Protein AF-A0A497NGF1-F1 (afdb_monomer_lite)

Sequence (205 aa):
FSTEKSGRPISAQLSCYVISKEYIDHVLSSTSSSGNGSVSVTIPNSENGTALLVSFAKAEPRMVAFNVYPFSHNSSAPKPNGTFMSLSPLNYTLNVSFTYPTEEVLMTQAFTYGYNFEMTQISGDNQTAEYSIPHLLDSSPMILVLTGSNGSSVFAEWAAYPQLPIAMGSDLSGLGAASKIVSFTFIVTVNSALYRCTIKFAGAE

Secondary structure (DSSP, 8-state):
-B-EETTEE---EEEEEEEETTEEEEEEEE--TTSB--------TT--EEEEEEEEEEETTTEEEEEEEEEEESSSPPPPTTSSEEEEEETTEEEEEESSTT-EEEEEEEE-SS-EEEPEEEEE-SSEEEEEPP--SS---EEEEEEEE-SS-EEEEEEEES-------S--TT--SS---EEEEEEEEETTEEEEEEEEE----

Foldseek 3Di:
DFDDDPPQGAKWKKWKWKDFQHDIDIDTWIADRRRDDDDDDDDDLVTWFKMKIWMWTADPPGDIDIDIDIAGDNDDGADDAPPAWDWDDDPQKTKIFGPDLLKDWRFKWKDFRPDMDGWDWPDDDSTITMTGHDDDPDLTKIKIKIWIDSPPGIHMHIDIPPHFDDPDDPDPVPPPDDWDFDKDWDWTQRPNDTDIDIDTDTDDD

pLDDT: mean 78.39, std 21.27, range [30.22, 98.19]

Radius of gyration: 18.79 Å; chains: 1; bounding box: 52×42×42 Å

Structure (mmCIF, N/CA/C/O backbone):
data_AF-A0A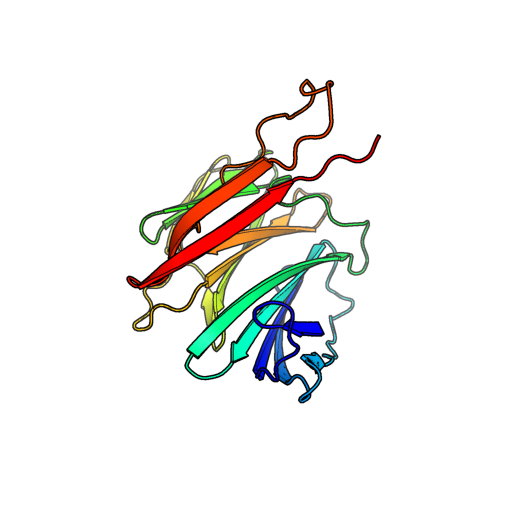497NGF1-F1
#
_entry.id   AF-A0A497NGF1-F1
#
loop_
_atom_site.group_PDB
_atom_site.id
_atom_site.type_symbol
_atom_site.label_atom_id
_atom_site.label_alt_id
_atom_site.label_comp_id
_atom_site.label_asym_id
_atom_site.label_entity_id
_atom_site.label_seq_id
_atom_site.pdbx_PDB_ins_code
_atom_site.Cartn_x
_atom_site.Cartn_y
_atom_site.Cartn_z
_atom_site.occupancy
_atom_site.B_iso_or_equiv
_atom_site.auth_seq_id
_atom_site.auth_comp_id
_atom_site.auth_asym_id
_atom_site.auth_atom_id
_atom_site.pdbx_PDB_model_num
ATOM 1 N N . PHE A 1 1 ? 7.549 9.574 -12.369 1.00 60.09 1 PHE A N 1
ATOM 2 C CA . PHE A 1 1 ? 8.455 8.525 -11.860 1.00 60.09 1 PHE A CA 1
ATOM 3 C C . PHE A 1 1 ? 9.820 8.665 -12.500 1.00 60.09 1 PHE A C 1
ATOM 5 O O . PHE A 1 1 ? 9.882 9.001 -13.679 1.00 60.09 1 PHE A O 1
ATOM 12 N N . SER A 1 2 ? 10.873 8.397 -11.730 1.00 61.69 2 SER A N 1
ATOM 13 C CA . SER A 1 2 ? 12.226 8.163 -12.238 1.00 61.69 2 SER A CA 1
ATOM 14 C C . SER A 1 2 ? 12.693 6.801 -11.728 1.00 61.69 2 SER A C 1
ATOM 16 O O . SER A 1 2 ? 12.458 6.482 -10.561 1.00 61.69 2 SER A O 1
ATOM 18 N N . THR A 1 3 ? 13.301 5.991 -12.590 1.00 63.50 3 THR A N 1
ATOM 19 C CA . THR A 1 3 ? 13.852 4.679 -12.239 1.00 63.50 3 THR A CA 1
ATOM 20 C C . THR A 1 3 ? 15.334 4.617 -12.554 1.00 63.50 3 THR A C 1
ATOM 22 O O . THR A 1 3 ? 15.760 4.877 -13.679 1.00 63.50 3 THR A O 1
ATOM 25 N N . GLU A 1 4 ? 16.123 4.211 -11.564 1.00 68.38 4 GLU A N 1
ATOM 26 C CA . GLU A 1 4 ? 17.570 4.095 -11.677 1.00 68.38 4 GLU A CA 1
ATOM 27 C C . GLU A 1 4 ? 18.098 2.809 -11.037 1.00 68.38 4 GLU A C 1
ATOM 29 O O . GLU A 1 4 ? 17.504 2.238 -10.122 1.00 68.38 4 GLU A O 1
ATOM 34 N N . LYS A 1 5 ? 19.253 2.355 -11.521 1.00 65.94 5 LYS A N 1
ATOM 35 C CA . LYS A 1 5 ? 20.045 1.276 -10.937 1.00 65.94 5 LYS A CA 1
ATOM 36 C C . LYS A 1 5 ? 21.474 1.759 -10.777 1.00 65.94 5 LYS A C 1
ATOM 38 O O . LYS A 1 5 ? 22.143 2.070 -11.760 1.00 65.94 5 LYS A O 1
ATOM 43 N N . SER A 1 6 ? 21.937 1.827 -9.529 1.00 71.44 6 SER A N 1
ATOM 44 C CA . SER A 1 6 ? 23.284 2.313 -9.194 1.00 71.44 6 SER A CA 1
ATOM 45 C C . SER A 1 6 ? 23.575 3.707 -9.782 1.00 71.44 6 SER A C 1
ATOM 47 O O . SER A 1 6 ? 24.646 3.933 -10.343 1.00 71.44 6 SER A O 1
ATOM 49 N N . GLY A 1 7 ? 22.594 4.617 -9.699 1.00 66.94 7 GLY A N 1
ATOM 50 C CA . GLY A 1 7 ? 22.681 5.990 -10.214 1.00 66.94 7 GLY A CA 1
ATOM 51 C C . GLY A 1 7 ? 22.609 6.119 -11.740 1.00 66.94 7 GLY A C 1
ATOM 52 O O . GLY A 1 7 ? 22.896 7.184 -12.280 1.00 66.94 7 GLY A O 1
ATOM 53 N N . ARG A 1 8 ? 22.279 5.039 -12.46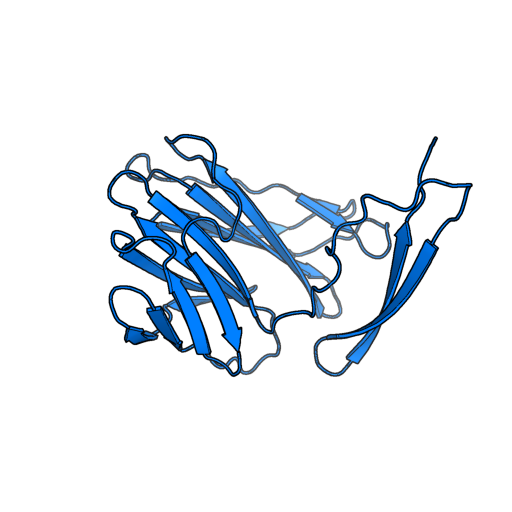2 1.00 66.75 8 ARG A N 1
ATOM 54 C CA . ARG A 1 8 ? 22.057 5.067 -13.914 1.00 66.75 8 ARG A CA 1
ATOM 55 C C . ARG A 1 8 ? 20.578 4.872 -14.216 1.00 66.75 8 ARG A C 1
ATOM 57 O O . ARG A 1 8 ? 20.020 3.889 -13.725 1.00 66.75 8 ARG A O 1
ATOM 64 N N . PRO A 1 9 ? 19.953 5.729 -15.035 1.00 72.12 9 PRO A N 1
ATOM 65 C CA . PRO A 1 9 ? 18.569 5.527 -15.423 1.00 72.12 9 PRO A CA 1
ATOM 66 C C . PRO A 1 9 ? 18.376 4.191 -16.139 1.00 72.12 9 PRO A C 1
ATOM 68 O O . PRO A 1 9 ? 19.220 3.776 -16.937 1.00 72.12 9 PRO A O 1
ATOM 71 N N . ILE A 1 10 ? 17.270 3.517 -15.842 1.00 76.75 10 ILE A N 1
ATOM 72 C CA . ILE A 1 10 ? 16.877 2.265 -16.491 1.00 76.75 10 ILE A CA 1
ATOM 73 C C . ILE A 1 10 ? 15.407 2.325 -16.882 1.00 76.75 10 ILE A C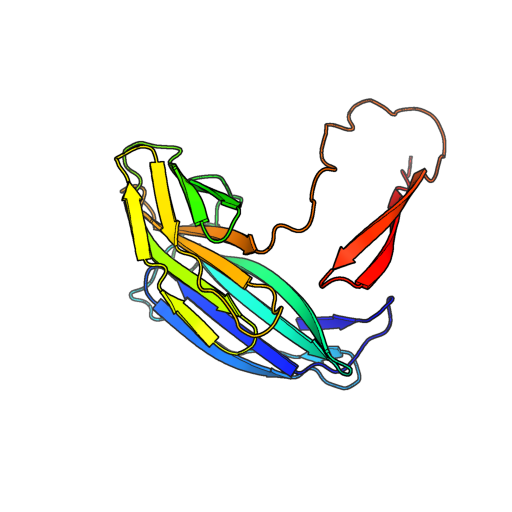 1
ATOM 75 O O . ILE A 1 10 ? 14.609 2.921 -16.164 1.00 76.75 10 ILE A O 1
ATOM 79 N N . SER A 1 11 ? 15.038 1.658 -17.974 1.00 82.56 11 SER A N 1
ATOM 80 C CA . SER A 1 11 ? 13.629 1.397 -18.274 1.00 82.56 11 SER A CA 1
ATOM 81 C C . SER A 1 11 ? 13.088 0.316 -17.335 1.00 82.56 11 SER A C 1
ATOM 83 O O . SER A 1 11 ? 13.775 -0.664 -17.031 1.00 82.56 11 SER A O 1
ATOM 85 N N . ALA A 1 12 ? 11.860 0.507 -16.872 1.00 83.12 12 ALA A N 1
ATOM 86 C CA . ALA A 1 12 ? 11.136 -0.409 -16.012 1.00 83.12 12 ALA A CA 1
ATOM 87 C C . ALA A 1 12 ? 9.655 -0.418 -16.395 1.00 83.12 12 ALA A C 1
ATOM 89 O O . ALA A 1 12 ? 9.093 0.592 -16.821 1.00 83.12 12 ALA A O 1
ATOM 90 N N . GLN A 1 13 ? 9.009 -1.560 -16.203 1.00 89.25 13 GLN A N 1
ATOM 91 C CA . GLN A 1 13 ? 7.555 -1.639 -16.213 1.00 89.25 13 GLN A CA 1
ATOM 92 C C . GLN A 1 13 ? 7.027 -1.196 -14.847 1.00 89.25 13 GLN A C 1
ATOM 94 O O . GLN A 1 13 ? 7.616 -1.535 -13.818 1.00 89.25 13 GLN A O 1
ATOM 99 N N . LEU A 1 14 ? 5.944 -0.426 -14.835 1.00 86.94 14 LEU A N 1
ATOM 100 C CA . LEU A 1 14 ? 5.334 0.112 -13.626 1.00 86.94 14 LEU A CA 1
ATOM 101 C C . LEU A 1 14 ? 3.963 -0.518 -13.399 1.00 86.94 14 LEU A C 1
ATOM 103 O O . LEU A 1 14 ? 3.168 -0.647 -14.330 1.00 86.94 14 LEU A O 1
ATOM 107 N N . SER A 1 15 ? 3.686 -0.838 -12.142 1.00 91.44 15 SER A N 1
ATOM 108 C CA . SER A 1 15 ? 2.370 -1.224 -11.652 1.00 91.44 15 SER A CA 1
ATOM 109 C C . SER A 1 15 ? 2.026 -0.335 -10.469 1.00 91.44 15 SER A C 1
ATOM 111 O O . SER A 1 15 ? 2.711 -0.364 -9.444 1.00 91.44 15 SER A O 1
ATOM 113 N N . CYS A 1 16 ? 1.031 0.523 -10.657 1.00 90.19 16 CYS A N 1
ATOM 114 C CA . CYS A 1 16 ? 0.681 1.587 -9.733 1.00 90.19 16 CYS A CA 1
ATOM 115 C C . CYS A 1 16 ? -0.749 1.392 -9.239 1.00 90.19 16 CYS A C 1
ATOM 117 O O . CYS A 1 16 ? -1.657 1.216 -10.044 1.00 90.19 16 CYS A O 1
ATOM 119 N N . TYR A 1 17 ? -0.947 1.487 -7.931 1.00 96.19 17 TYR A N 1
ATOM 120 C CA . TYR A 1 17 ? -2.257 1.496 -7.301 1.00 96.19 17 TYR A CA 1
ATOM 121 C C . TYR A 1 17 ? -2.501 2.853 -6.667 1.00 96.19 17 TYR A C 1
ATOM 123 O O . TYR A 1 17 ? -1.610 3.405 -6.013 1.00 96.19 17 TYR A O 1
ATOM 131 N N . VAL A 1 18 ? -3.710 3.367 -6.845 1.00 95.94 18 VAL A N 1
ATOM 132 C CA . VAL A 1 18 ? -4.198 4.525 -6.104 1.00 95.94 18 VAL A CA 1
ATOM 133 C C . VAL A 1 18 ? -5.245 4.052 -5.127 1.00 95.94 18 VAL A C 1
ATOM 135 O O . VAL A 1 18 ? -6.220 3.429 -5.527 1.00 95.94 18 VAL A O 1
ATOM 138 N N . ILE A 1 19 ? -5.025 4.356 -3.855 1.00 97.06 19 ILE A N 1
ATOM 139 C CA . ILE A 1 19 ? -5.917 3.996 -2.764 1.00 97.06 19 ILE A CA 1
ATOM 140 C C . ILE A 1 19 ? -6.449 5.280 -2.145 1.00 97.06 19 ILE A C 1
ATOM 142 O O . ILE A 1 19 ? -5.662 6.160 -1.805 1.00 97.06 19 ILE A O 1
ATOM 146 N N . SER A 1 20 ? -7.760 5.385 -1.960 1.00 94.44 20 SER A N 1
ATOM 147 C CA . SER A 1 20 ? -8.381 6.446 -1.166 1.00 94.44 20 SER A CA 1
ATOM 148 C C . SER A 1 20 ? -9.619 5.879 -0.492 1.00 94.44 20 SER A C 1
ATOM 150 O O . SER A 1 20 ? -10.502 5.385 -1.182 1.00 94.44 20 SER A O 1
ATOM 152 N N . LYS A 1 21 ? -9.668 5.908 0.846 1.00 94.31 21 LYS A N 1
ATOM 153 C CA . LYS A 1 21 ? -10.742 5.277 1.627 1.00 94.31 21 LYS A CA 1
ATOM 154 C C . LYS A 1 21 ? -10.948 3.804 1.213 1.00 94.31 21 LYS A C 1
ATOM 156 O O . LYS A 1 21 ? -10.085 2.987 1.512 1.00 94.31 21 LYS A O 1
ATOM 161 N N . GLU A 1 22 ? -12.031 3.464 0.521 1.00 94.88 22 GLU A N 1
ATOM 162 C CA . GLU A 1 22 ? -12.329 2.106 0.028 1.00 94.88 22 GLU A CA 1
ATOM 163 C C . GLU A 1 22 ? -12.125 1.978 -1.494 1.00 94.88 22 GLU A C 1
ATOM 165 O O . GLU A 1 22 ? -12.237 0.893 -2.061 1.00 94.88 22 GLU A O 1
ATOM 170 N N . TYR A 1 23 ? -11.816 3.085 -2.174 1.00 96.12 23 TYR A N 1
ATOM 171 C CA . TYR A 1 23 ? -11.541 3.113 -3.602 1.00 96.12 23 TYR A CA 1
ATOM 172 C C . TYR A 1 23 ? -10.118 2.640 -3.902 1.00 96.12 23 TYR A C 1
ATOM 174 O O . TYR A 1 23 ? -9.145 3.114 -3.305 1.00 96.12 23 TYR A O 1
ATOM 182 N N . ILE A 1 24 ? -10.010 1.753 -4.890 1.00 96.50 24 ILE A N 1
ATOM 183 C CA . ILE A 1 24 ? -8.749 1.278 -5.454 1.00 96.50 24 ILE A CA 1
ATOM 184 C C . ILE A 1 24 ? -8.823 1.426 -6.970 1.00 96.50 24 ILE A C 1
ATOM 186 O O . ILE A 1 24 ? -9.744 0.910 -7.601 1.00 96.50 24 ILE A O 1
ATOM 190 N N . ASP A 1 25 ? -7.816 2.071 -7.547 1.00 95.38 25 ASP A N 1
ATOM 191 C CA . ASP A 1 25 ? -7.559 2.059 -8.985 1.00 95.38 25 ASP A CA 1
ATOM 192 C C . ASP A 1 25 ? -6.211 1.401 -9.268 1.00 95.38 25 ASP A C 1
ATOM 194 O O . ASP A 1 25 ? -5.268 1.538 -8.482 1.00 95.38 25 ASP A O 1
ATOM 198 N N . HIS A 1 26 ? -6.107 0.703 -10.396 1.00 95.56 26 HIS A N 1
ATOM 199 C CA . HIS A 1 26 ? -4.886 0.027 -10.827 1.00 95.56 26 HIS A CA 1
ATOM 200 C C . HIS A 1 26 ? -4.499 0.483 -12.226 1.00 95.56 26 HIS A C 1
ATOM 202 O O . HIS A 1 26 ? -5.252 0.325 -13.185 1.00 95.56 26 HIS A O 1
ATOM 208 N N . VAL A 1 27 ? -3.286 1.018 -12.351 1.00 92.25 27 VAL A N 1
ATOM 209 C CA . VAL A 1 27 ? -2.762 1.522 -13.616 1.00 92.25 27 VAL A CA 1
ATOM 210 C C . VAL A 1 27 ? -1.395 0.921 -13.900 1.00 92.25 27 VAL A C 1
ATOM 212 O O . VAL A 1 27 ? -0.468 0.972 -13.088 1.00 92.25 27 VAL A O 1
ATOM 215 N N . LEU A 1 28 ? -1.260 0.388 -15.110 1.00 92.62 28 LEU A N 1
ATOM 216 C CA . LEU A 1 28 ? 0.005 -0.083 -15.653 1.00 92.62 28 LEU A CA 1
ATOM 217 C C . LEU A 1 28 ? 0.649 1.014 -16.502 1.00 92.62 28 LEU A C 1
ATOM 219 O O . LEU A 1 28 ? -0.020 1.711 -17.264 1.00 92.62 28 LEU A O 1
ATOM 223 N N . SER A 1 29 ? 1.965 1.159 -16.384 1.00 89.00 29 SER A N 1
ATOM 224 C CA . SER A 1 29 ? 2.747 2.111 -17.175 1.00 89.00 29 SER A CA 1
ATOM 225 C C . SER A 1 29 ? 4.163 1.574 -17.403 1.00 89.00 29 SER A C 1
ATOM 227 O O . SER A 1 29 ? 4.483 0.424 -17.099 1.00 89.00 29 SER A O 1
ATOM 229 N N . SER A 1 30 ? 5.039 2.393 -17.968 1.00 88.00 30 SER A N 1
ATOM 230 C CA . SER A 1 30 ? 6.454 2.081 -18.125 1.00 88.00 30 SER A CA 1
ATOM 231 C C . SER A 1 30 ? 7.292 3.351 -18.093 1.00 88.00 30 SER A C 1
ATOM 233 O O . SER A 1 30 ? 6.795 4.453 -18.336 1.00 88.00 30 SER A O 1
ATOM 235 N N . THR A 1 31 ? 8.576 3.200 -17.795 1.00 83.69 31 THR A N 1
ATOM 236 C CA . THR A 1 31 ? 9.558 4.263 -17.972 1.00 83.69 31 THR A CA 1
ATOM 237 C C . THR A 1 31 ? 10.316 4.079 -19.281 1.00 83.69 31 THR A C 1
ATOM 239 O O . THR A 1 31 ? 10.596 2.966 -19.731 1.00 83.69 31 THR A O 1
ATOM 242 N N . SER A 1 32 ? 10.657 5.201 -19.904 1.00 81.62 32 SER A N 1
ATOM 243 C CA . SER A 1 32 ? 11.522 5.254 -21.083 1.00 81.62 32 SER A CA 1
ATOM 244 C C . SER A 1 32 ? 12.942 4.754 -20.776 1.00 81.62 32 SER A C 1
ATOM 246 O O . SER A 1 32 ? 13.309 4.507 -19.627 1.00 81.62 32 SER A O 1
ATOM 248 N N . SER A 1 33 ? 13.789 4.643 -21.801 1.00 83.06 33 SER A N 1
ATOM 249 C CA . SER A 1 33 ? 15.207 4.288 -21.632 1.00 83.06 33 SER A CA 1
ATOM 250 C C . SER A 1 33 ? 15.995 5.281 -20.768 1.00 83.06 33 SER A C 1
ATOM 252 O O . SER A 1 33 ? 17.025 4.911 -20.213 1.00 83.06 33 SER A O 1
ATOM 254 N N . SER A 1 34 ? 15.502 6.513 -20.605 1.00 78.69 34 SER A N 1
ATOM 255 C CA . SER A 1 34 ? 16.049 7.513 -19.681 1.00 78.69 34 SER A CA 1
ATOM 256 C C . SER A 1 34 ? 15.465 7.428 -18.267 1.00 78.69 34 SER A C 1
ATOM 258 O O . SER A 1 34 ? 15.683 8.333 -17.469 1.00 78.69 34 SER A O 1
ATOM 260 N N . GLY A 1 35 ? 14.713 6.370 -17.944 1.00 71.12 35 GLY A N 1
ATOM 261 C CA . GLY A 1 35 ? 14.132 6.129 -16.622 1.00 71.12 35 GLY A CA 1
ATOM 262 C C . GLY A 1 35 ? 12.929 7.000 -16.271 1.00 71.12 35 GLY A C 1
ATOM 263 O O . GLY A 1 35 ? 12.338 6.811 -15.213 1.00 71.12 35 GLY A O 1
ATOM 264 N N . ASN A 1 36 ? 12.505 7.900 -17.158 1.00 75.81 36 ASN A N 1
ATOM 265 C CA . ASN A 1 36 ? 11.366 8.780 -16.914 1.00 75.81 36 ASN A CA 1
ATOM 266 C C . ASN A 1 36 ? 10.055 8.156 -17.392 1.00 75.81 36 ASN A C 1
ATOM 268 O O . ASN A 1 36 ? 9.985 7.627 -18.506 1.00 75.81 36 ASN A O 1
ATOM 272 N N . GLY A 1 37 ? 9.011 8.279 -16.574 1.00 74.69 37 GLY A N 1
ATOM 273 C CA . GLY A 1 37 ? 7.647 7.876 -16.911 1.00 74.69 37 GLY A CA 1
ATOM 274 C C . GLY A 1 37 ? 6.597 8.641 -16.109 1.00 74.69 37 GLY A C 1
ATOM 275 O O . GLY A 1 37 ? 6.892 9.246 -15.071 1.00 74.69 37 GLY A O 1
ATOM 276 N N . SER A 1 38 ? 5.359 8.596 -16.585 1.00 78.31 38 SER A N 1
ATOM 277 C CA . SER A 1 38 ? 4.196 9.212 -15.948 1.00 78.31 38 SER A CA 1
ATOM 278 C C . SER A 1 38 ? 3.052 8.207 -15.819 1.00 78.31 38 SER A C 1
ATOM 280 O O . SER A 1 38 ? 2.998 7.190 -16.513 1.00 78.31 38 SER A O 1
ATOM 282 N N . VAL A 1 39 ? 2.145 8.500 -14.892 1.00 79.56 39 VAL A N 1
ATOM 283 C CA . VAL A 1 39 ? 0.857 7.823 -14.750 1.00 79.56 39 VAL A CA 1
ATOM 284 C C . VAL A 1 39 ? -0.215 8.898 -14.631 1.00 79.56 39 VAL A C 1
ATOM 286 O O . VAL A 1 39 ? 0.052 9.977 -14.098 1.00 79.56 39 VAL A O 1
ATOM 289 N N . SER A 1 40 ? -1.401 8.619 -15.154 1.00 84.81 40 SER A N 1
ATOM 290 C CA . SER A 1 40 ? -2.589 9.442 -14.955 1.00 84.81 40 SER A CA 1
ATOM 291 C C . SER A 1 40 ? -3.638 8.574 -14.281 1.00 84.81 40 SER A C 1
ATOM 293 O O . SER A 1 40 ? -3.804 7.416 -14.656 1.00 84.81 40 SER A O 1
ATOM 295 N N . VAL A 1 41 ? -4.274 9.121 -13.253 1.00 83.25 41 VAL A N 1
ATOM 296 C CA . VAL A 1 41 ? -5.197 8.417 -12.361 1.00 83.25 41 VAL A CA 1
ATOM 297 C C . VAL A 1 41 ? -6.385 9.328 -12.101 1.00 83.25 41 VAL A C 1
ATOM 299 O O . VAL A 1 41 ? -6.232 10.552 -12.076 1.00 83.25 41 VAL A O 1
ATOM 302 N N . THR A 1 42 ? -7.563 8.742 -11.921 1.00 88.75 42 THR A N 1
ATOM 303 C CA . THR A 1 42 ? -8.778 9.487 -11.577 1.00 88.75 42 THR A CA 1
ATOM 304 C C . THR A 1 42 ? -9.313 8.960 -10.258 1.00 88.75 42 THR A C 1
ATOM 306 O O . THR A 1 42 ? -9.507 7.757 -10.105 1.00 88.75 42 THR A O 1
ATOM 309 N N . ILE A 1 43 ? -9.549 9.864 -9.309 1.00 90.06 43 ILE A N 1
ATOM 310 C CA . ILE A 1 43 ? -10.150 9.540 -8.014 1.00 90.06 43 ILE A CA 1
ATOM 311 C C . ILE A 1 43 ? -11.535 10.190 -7.976 1.00 90.06 43 ILE A C 1
ATOM 313 O O . ILE A 1 43 ? -11.636 11.390 -8.257 1.00 90.06 43 ILE A O 1
ATOM 317 N N . PRO A 1 44 ? -12.603 9.444 -7.653 1.00 93.75 44 PRO A N 1
ATOM 318 C CA . PRO A 1 44 ? -13.934 10.016 -7.507 1.00 93.75 44 PRO A CA 1
ATOM 319 C C . PRO A 1 44 ? -13.968 11.152 -6.475 1.00 93.75 44 PRO A C 1
ATOM 321 O O . PRO A 1 44 ? -13.292 11.112 -5.448 1.00 93.75 44 PRO A O 1
ATOM 324 N N . ASN A 1 45 ? -14.811 12.161 -6.711 1.00 91.69 45 ASN A N 1
ATOM 325 C CA . ASN A 1 45 ? -15.017 13.257 -5.752 1.00 91.69 45 ASN A CA 1
ATOM 326 C C . ASN A 1 45 ? -15.780 12.823 -4.489 1.00 91.69 45 ASN A C 1
ATOM 328 O O . ASN A 1 45 ? -15.832 13.584 -3.528 1.00 91.69 45 ASN A O 1
ATOM 332 N N . SER A 1 46 ? -16.388 11.630 -4.498 1.00 91.31 46 SER A N 1
ATOM 333 C CA . SER A 1 46 ? -16.965 11.004 -3.303 1.00 91.31 46 SER A CA 1
ATOM 334 C C . SER A 1 46 ? -15.901 10.584 -2.292 1.00 91.31 46 SER A C 1
ATOM 336 O O . SER A 1 46 ? -16.209 10.485 -1.105 1.00 91.31 46 SER A O 1
ATOM 338 N N . GLU A 1 47 ? -14.666 10.364 -2.749 1.00 91.56 47 GLU A N 1
ATOM 339 C CA . GLU A 1 47 ? -13.543 10.024 -1.887 1.00 91.56 47 GLU A CA 1
ATOM 340 C C . GLU A 1 47 ? -12.926 11.280 -1.274 1.00 91.56 47 GLU A C 1
ATOM 342 O O . GLU A 1 47 ? -12.921 12.368 -1.865 1.00 91.56 47 GLU A O 1
ATOM 347 N N . ASN A 1 48 ? -12.378 11.123 -0.073 1.00 92.94 48 ASN A N 1
ATOM 348 C CA . ASN A 1 48 ? -11.647 12.171 0.619 1.00 92.94 48 ASN A CA 1
ATOM 349 C C . ASN A 1 48 ? -10.603 11.583 1.577 1.00 92.94 48 ASN A C 1
ATOM 351 O O . ASN A 1 48 ? -10.600 10.389 1.878 1.00 92.94 48 ASN A O 1
ATOM 355 N N . GLY A 1 49 ? -9.726 12.452 2.070 1.00 93.38 49 GLY A N 1
ATOM 356 C CA . GLY A 1 49 ? -8.735 12.112 3.080 1.00 93.38 49 GLY A CA 1
ATOM 357 C C . GLY A 1 49 ? -7.370 11.803 2.483 1.00 93.38 49 GLY A C 1
ATOM 358 O O . GLY A 1 49 ? -7.002 12.268 1.400 1.00 93.38 49 GLY A O 1
ATOM 359 N N . THR A 1 50 ? -6.592 11.021 3.228 1.00 95.44 50 THR A N 1
ATOM 360 C CA . THR A 1 50 ? -5.280 10.575 2.752 1.00 95.44 50 THR A CA 1
ATOM 361 C C . THR A 1 50 ? -5.453 9.532 1.654 1.00 95.44 50 THR A C 1
ATOM 363 O O . THR A 1 50 ? -6.055 8.483 1.874 1.00 95.44 50 THR A O 1
ATOM 366 N N . ALA A 1 51 ? -4.894 9.818 0.483 1.00 94.81 51 ALA A N 1
ATOM 367 C CA . ALA A 1 51 ? -4.749 8.880 -0.613 1.00 94.81 51 ALA A CA 1
ATOM 368 C C . ALA A 1 51 ? -3.294 8.403 -0.717 1.00 94.81 51 ALA A C 1
ATOM 370 O O . ALA A 1 51 ? -2.359 9.137 -0.385 1.00 94.81 51 ALA A O 1
ATOM 371 N N . LEU A 1 52 ? -3.093 7.175 -1.187 1.00 95.25 52 LEU A N 1
ATOM 372 C CA . LEU A 1 52 ? -1.776 6.583 -1.405 1.00 95.25 52 LEU A CA 1
ATOM 373 C C . LEU A 1 52 ? -1.587 6.248 -2.878 1.00 95.25 52 LEU A C 1
ATOM 375 O O . LEU A 1 52 ? -2.447 5.624 -3.492 1.00 95.25 52 LEU A O 1
ATOM 379 N N . LEU A 1 53 ? -0.425 6.601 -3.421 1.00 91.75 53 LEU A N 1
ATOM 380 C CA . LEU A 1 53 ? 0.089 6.057 -4.670 1.00 91.75 53 LEU A CA 1
ATOM 381 C C . LEU A 1 53 ? 1.140 4.999 -4.330 1.00 91.75 53 LEU A C 1
ATOM 383 O O . LEU A 1 53 ? 2.282 5.325 -4.002 1.00 91.75 53 LEU A O 1
ATOM 387 N N . VAL A 1 54 ? 0.750 3.731 -4.410 1.00 92.38 54 VAL A N 1
ATOM 388 C CA . VAL A 1 54 ? 1.648 2.583 -4.250 1.00 92.38 54 VAL A CA 1
ATOM 389 C C . VAL A 1 54 ? 2.178 2.218 -5.625 1.00 92.38 54 VAL A C 1
ATOM 391 O O . VAL A 1 54 ? 1.407 2.011 -6.552 1.00 92.38 54 VAL A O 1
ATOM 394 N N . SER A 1 55 ? 3.492 2.168 -5.798 1.00 86.25 55 SER A N 1
ATOM 395 C CA . SER A 1 55 ? 4.102 1.913 -7.103 1.00 86.25 55 SER A CA 1
ATOM 396 C C . SER A 1 55 ? 5.149 0.828 -7.012 1.00 86.25 55 SER A C 1
ATOM 398 O O . SER A 1 55 ? 6.057 0.919 -6.193 1.00 86.25 55 SER A O 1
ATOM 400 N N . PHE A 1 56 ? 5.060 -0.146 -7.909 1.00 86.81 56 PHE A N 1
ATOM 401 C CA . PHE A 1 56 ? 6.061 -1.177 -8.119 1.00 86.81 56 PHE A CA 1
ATOM 402 C C . PHE A 1 56 ? 6.719 -0.976 -9.480 1.00 86.81 56 PHE A C 1
ATOM 404 O O . PHE A 1 56 ? 6.039 -0.782 -10.486 1.00 86.81 56 PHE A O 1
ATOM 411 N N . ALA A 1 57 ? 8.043 -1.053 -9.520 1.00 83.38 57 ALA A N 1
ATOM 412 C CA . ALA A 1 57 ? 8.836 -0.974 -10.735 1.00 83.38 57 ALA A CA 1
ATOM 413 C C . ALA A 1 57 ? 9.579 -2.291 -10.943 1.00 83.38 57 ALA A C 1
ATOM 415 O O . ALA A 1 57 ? 10.368 -2.698 -10.090 1.00 83.38 57 ALA A O 1
ATOM 416 N N . LYS A 1 58 ? 9.351 -2.941 -12.084 1.00 83.69 58 LYS A N 1
ATOM 417 C CA . LYS A 1 58 ? 10.016 -4.182 -12.476 1.00 83.69 58 LYS A CA 1
ATOM 418 C C . LYS A 1 58 ? 10.986 -3.923 -13.620 1.00 83.69 58 LYS A C 1
ATOM 420 O O . LYS A 1 58 ? 10.594 -3.437 -14.680 1.00 83.69 58 LYS A O 1
ATOM 425 N N . ALA A 1 59 ? 12.240 -4.305 -13.417 1.00 77.88 59 ALA A N 1
ATOM 426 C CA . ALA A 1 59 ? 13.273 -4.295 -14.446 1.00 77.88 59 ALA A CA 1
ATOM 427 C C . ALA A 1 59 ? 13.953 -5.666 -14.557 1.00 77.88 59 ALA A C 1
ATOM 429 O O . ALA A 1 59 ? 14.134 -6.377 -13.564 1.00 77.88 59 ALA A O 1
ATOM 430 N N . GLU A 1 60 ? 14.353 -6.052 -15.768 1.00 69.81 60 GLU A N 1
ATOM 431 C CA . GLU A 1 60 ? 15.076 -7.306 -15.997 1.00 69.81 60 GLU A CA 1
ATOM 432 C C . GLU A 1 60 ? 16.498 -7.260 -15.386 1.00 69.81 60 GLU A C 1
ATOM 434 O O . GLU A 1 60 ? 17.142 -6.203 -15.392 1.00 69.81 60 GLU A O 1
ATOM 439 N N . PRO A 1 61 ? 17.021 -8.377 -14.835 1.00 57.06 61 PRO A N 1
ATOM 440 C CA . PRO A 1 61 ? 16.463 -9.731 -14.842 1.00 57.06 61 PRO A CA 1
ATOM 441 C C . PRO A 1 61 ? 15.650 -10.097 -13.574 1.00 57.06 61 PRO A C 1
ATOM 443 O O . PRO A 1 61 ? 15.915 -11.139 -12.983 1.00 57.06 61 PRO A O 1
ATOM 446 N N . ARG A 1 62 ? 14.652 -9.283 -13.167 1.00 64.31 62 ARG A N 1
ATOM 447 C CA . ARG A 1 62 ? 13.706 -9.465 -12.024 1.00 64.31 62 ARG A CA 1
ATOM 448 C C . ARG A 1 62 ? 14.017 -8.655 -10.758 1.00 64.31 62 ARG A C 1
ATOM 450 O O . ARG A 1 62 ? 13.838 -9.141 -9.644 1.00 64.31 62 ARG A O 1
ATOM 457 N N . MET A 1 63 ? 14.434 -7.401 -10.902 1.00 59.25 63 MET A N 1
ATOM 458 C CA . MET A 1 63 ? 14.466 -6.471 -9.770 1.00 59.25 63 MET A CA 1
ATOM 459 C C . MET A 1 63 ? 13.100 -5.795 -9.641 1.00 59.25 63 MET A C 1
ATOM 461 O O . MET A 1 63 ? 12.668 -5.130 -10.583 1.00 59.25 63 MET A O 1
ATOM 465 N N . VAL A 1 64 ? 12.432 -5.978 -8.500 1.00 68.75 64 VAL A N 1
ATOM 466 C CA . VAL A 1 64 ? 11.211 -5.245 -8.144 1.00 68.75 64 VAL A CA 1
ATOM 467 C C . VAL A 1 64 ? 11.571 -4.234 -7.064 1.00 68.75 64 VAL A C 1
ATOM 469 O O . VAL A 1 64 ? 11.969 -4.615 -5.966 1.00 68.75 64 VAL A O 1
ATOM 472 N N . ALA A 1 65 ? 11.466 -2.951 -7.393 1.00 79.19 65 ALA A N 1
ATOM 473 C CA . ALA A 1 65 ? 11.512 -1.861 -6.426 1.00 79.19 65 ALA A CA 1
ATOM 474 C C . ALA A 1 65 ? 10.087 -1.373 -6.158 1.00 79.19 65 ALA A C 1
ATOM 476 O O . ALA A 1 65 ? 9.213 -1.526 -7.012 1.00 79.19 65 ALA A O 1
ATOM 477 N N . PHE A 1 66 ? 9.857 -0.764 -5.000 1.00 83.19 66 PHE A N 1
ATOM 478 C CA . PHE A 1 66 ? 8.576 -0.148 -4.685 1.00 83.19 66 PHE A CA 1
ATOM 479 C C . PHE A 1 66 ? 8.758 1.220 -4.039 1.00 83.19 66 PHE A C 1
ATOM 481 O O . PHE A 1 66 ? 9.817 1.527 -3.492 1.00 83.19 66 PHE A O 1
ATOM 488 N N . ASN A 1 67 ? 7.709 2.031 -4.093 1.00 83.06 67 ASN A N 1
ATOM 489 C CA . ASN A 1 67 ? 7.591 3.246 -3.305 1.00 83.06 67 ASN A CA 1
ATOM 490 C C . ASN A 1 67 ? 6.119 3.514 -2.975 1.00 83.06 67 ASN A C 1
ATOM 492 O O . ASN A 1 67 ? 5.229 3.093 -3.717 1.00 83.06 67 ASN A O 1
ATOM 496 N N . VAL A 1 68 ? 5.878 4.236 -1.885 1.00 85.56 68 VAL A N 1
ATOM 497 C CA . VAL A 1 68 ? 4.545 4.674 -1.472 1.00 85.56 68 VAL A CA 1
ATOM 498 C C . VAL A 1 68 ? 4.577 6.178 -1.278 1.00 85.56 68 VAL A C 1
ATOM 500 O O . VAL A 1 68 ? 5.407 6.701 -0.536 1.00 85.56 68 VAL A O 1
ATOM 503 N N . TYR A 1 69 ? 3.679 6.878 -1.961 1.00 85.88 69 TYR A N 1
ATOM 504 C CA . TYR A 1 69 ? 3.562 8.325 -1.865 1.00 85.88 69 TYR A CA 1
ATOM 505 C C . TYR A 1 69 ? 2.184 8.714 -1.316 1.00 85.88 69 TYR A C 1
ATOM 507 O O . TYR A 1 69 ? 1.188 8.520 -2.019 1.00 85.88 69 TYR A O 1
ATOM 515 N N . PRO A 1 70 ? 2.102 9.247 -0.084 1.00 89.38 70 PRO A N 1
ATOM 516 C CA . PRO A 1 70 ? 0.862 9.785 0.455 1.00 89.38 70 PRO A CA 1
ATOM 517 C C . PRO A 1 70 ? 0.580 11.190 -0.094 1.00 89.38 70 PRO A C 1
ATOM 519 O O . PRO A 1 70 ? 1.478 12.028 -0.182 1.00 89.38 70 PRO A O 1
ATOM 522 N N . PHE A 1 71 ? -0.680 11.470 -0.419 1.00 88.50 71 PHE A N 1
ATOM 523 C CA . PHE A 1 71 ? -1.156 12.789 -0.839 1.00 88.50 71 PHE A CA 1
ATOM 524 C C . PHE A 1 71 ? -2.593 13.034 -0.363 1.00 88.50 71 PHE A C 1
ATOM 526 O O . PHE A 1 71 ? -3.320 12.104 -0.029 1.00 88.50 71 PHE A O 1
ATOM 533 N N . SER A 1 72 ? -3.002 14.298 -0.276 1.00 92.12 72 SER A N 1
ATOM 534 C CA . SER A 1 72 ? -4.368 14.667 0.110 1.00 92.12 72 SER A CA 1
ATOM 535 C C . SER A 1 72 ? -5.297 14.661 -1.096 1.00 92.12 72 SER A C 1
ATOM 537 O O . SER A 1 72 ? -4.962 15.260 -2.121 1.00 92.12 72 SER A O 1
ATOM 539 N N . HIS A 1 73 ? -6.490 14.096 -0.939 1.00 91.31 73 HIS A N 1
ATOM 540 C CA . HIS A 1 73 ? -7.587 14.226 -1.896 1.00 91.31 73 HIS A CA 1
ATOM 541 C C . HIS A 1 73 ? -8.802 14.824 -1.189 1.00 91.31 73 HIS A C 1
ATOM 543 O O . HIS A 1 73 ? -9.279 14.266 -0.205 1.00 91.31 73 HIS A O 1
ATOM 549 N N . ASN A 1 74 ? -9.275 15.988 -1.647 1.00 92.75 74 ASN A N 1
ATOM 550 C CA . ASN A 1 74 ? -10.400 16.718 -1.038 1.00 92.75 74 ASN A CA 1
ATOM 551 C C . ASN A 1 74 ? -10.306 16.877 0.498 1.00 92.75 74 ASN A C 1
ATOM 553 O O . ASN A 1 74 ? -11.317 16.900 1.198 1.00 92.75 74 ASN A O 1
ATOM 557 N N . SER A 1 75 ? -9.088 16.971 1.038 1.00 92.69 75 SER A N 1
ATOM 558 C CA . SER A 1 75 ? -8.820 17.028 2.476 1.00 92.69 75 SER A CA 1
ATOM 559 C C . SER A 1 75 ? -7.604 17.890 2.795 1.00 92.69 75 SER A C 1
ATOM 561 O O . SER A 1 75 ? -6.897 18.369 1.909 1.00 92.69 75 SER A O 1
ATOM 563 N N . SER A 1 76 ? -7.327 18.050 4.088 1.00 90.38 76 SER A N 1
ATOM 564 C CA . SER A 1 76 ? -6.044 18.566 4.557 1.00 90.38 76 SER A CA 1
ATOM 565 C C . SER A 1 76 ? -4.893 17.609 4.220 1.00 90.38 76 SER A C 1
ATOM 567 O O . SER A 1 76 ? -5.106 16.439 3.884 1.00 90.38 76 SER A O 1
ATOM 569 N N . ALA A 1 77 ? -3.666 18.133 4.300 1.00 89.56 77 ALA 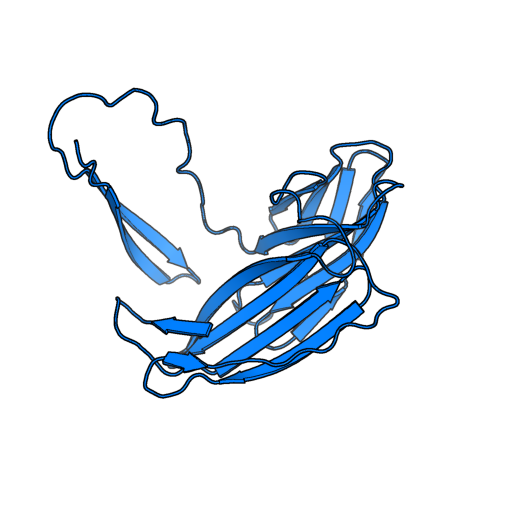A N 1
ATOM 570 C CA . ALA A 1 77 ? -2.446 17.383 4.029 1.00 89.56 77 ALA A CA 1
ATOM 571 C C . ALA A 1 77 ? -2.344 16.112 4.902 1.00 89.56 77 ALA A C 1
ATOM 573 O O . ALA A 1 77 ? -2.688 16.176 6.091 1.00 89.56 77 ALA A O 1
ATOM 574 N N . PRO A 1 78 ? -1.835 14.990 4.354 1.00 90.25 78 PRO A N 1
ATOM 575 C CA . PRO A 1 78 ? -1.684 13.750 5.104 1.00 90.25 78 PRO A CA 1
ATOM 576 C C . PRO A 1 78 ? -0.801 13.919 6.335 1.00 90.25 78 PRO A C 1
ATOM 578 O O . PRO A 1 78 ? 0.170 14.683 6.335 1.00 90.25 78 PRO A O 1
ATOM 581 N N . LYS A 1 79 ? -1.121 13.162 7.382 1.00 90.62 79 LYS A N 1
ATOM 582 C CA . LYS A 1 79 ? -0.228 12.998 8.529 1.00 90.62 79 LYS A CA 1
ATOM 583 C C . LYS A 1 79 ? 0.895 12.006 8.185 1.00 90.62 79 LYS A C 1
ATOM 585 O O . LYS A 1 79 ? 0.744 11.232 7.240 1.00 90.62 79 LYS A O 1
ATOM 590 N N . PRO A 1 80 ? 2.030 12.041 8.905 1.00 90.25 80 PRO A N 1
ATOM 591 C CA . PRO A 1 80 ? 3.080 11.040 8.742 1.00 90.25 80 PRO A CA 1
ATOM 592 C C . PRO A 1 80 ? 2.551 9.614 8.935 1.00 90.25 80 PRO A C 1
ATOM 594 O O . PRO A 1 80 ? 1.662 9.396 9.753 1.00 90.25 80 PRO A O 1
ATOM 597 N N . ASN A 1 81 ? 3.133 8.650 8.220 1.00 88.94 81 ASN A N 1
ATOM 598 C CA . ASN A 1 81 ? 2.806 7.234 8.391 1.00 88.94 81 ASN A CA 1
ATOM 599 C C . ASN A 1 81 ? 3.086 6.787 9.841 1.00 88.94 81 ASN A C 1
ATOM 601 O O . ASN A 1 81 ? 4.128 7.140 10.398 1.00 88.94 81 ASN A O 1
ATOM 605 N N . GLY A 1 82 ? 2.182 6.015 10.433 1.00 90.81 82 GLY A N 1
ATOM 606 C CA . GLY A 1 82 ? 2.189 5.595 11.832 1.00 90.81 82 GLY A CA 1
ATOM 607 C C . GLY A 1 82 ? 1.529 6.581 12.800 1.00 90.81 82 GLY A C 1
ATOM 608 O O . GLY A 1 82 ? 1.737 6.452 14.003 1.00 90.81 82 GLY A O 1
ATOM 609 N N . THR A 1 83 ? 0.788 7.586 12.315 1.00 92.50 83 THR A N 1
ATOM 610 C CA . THR A 1 83 ? 0.141 8.580 13.196 1.00 92.50 83 THR A CA 1
ATOM 611 C C . THR A 1 83 ? -1.116 8.023 13.851 1.00 92.50 83 THR A C 1
ATOM 613 O O . THR A 1 83 ? -1.382 8.335 15.008 1.00 92.50 83 THR A O 1
ATOM 616 N N . PHE A 1 84 ? -1.903 7.254 13.099 1.00 94.38 84 PHE A N 1
ATOM 617 C CA . PHE A 1 84 ? -3.169 6.704 13.574 1.00 94.38 84 PHE A CA 1
ATOM 618 C C . PHE A 1 84 ? -3.003 5.231 13.922 1.00 94.38 84 PHE A C 1
ATOM 620 O O . PHE A 1 84 ? -3.318 4.806 15.024 1.00 94.38 84 PHE A O 1
ATOM 627 N N . MET A 1 85 ? -2.380 4.448 13.044 1.00 94.25 85 MET A N 1
ATOM 628 C CA . MET A 1 85 ? -2.174 3.022 13.294 1.00 94.25 85 MET A CA 1
ATOM 629 C C . MET A 1 85 ? -0.707 2.641 13.166 1.00 94.25 85 MET A C 1
ATOM 631 O O . MET A 1 85 ? -0.048 2.974 12.182 1.00 94.25 85 MET A O 1
ATOM 635 N N . SER A 1 86 ? -0.212 1.882 14.140 1.00 94.00 86 SER A N 1
ATOM 636 C CA . SER A 1 86 ? 1.093 1.234 14.050 1.00 94.00 86 SER A CA 1
ATOM 637 C C . SER A 1 86 ? 0.939 -0.141 13.410 1.00 94.00 86 SER A C 1
ATOM 639 O O . SER A 1 86 ? 0.156 -0.967 13.881 1.00 94.00 86 SER A O 1
ATOM 641 N N . LEU A 1 87 ? 1.682 -0.377 12.327 1.00 94.50 87 LEU A N 1
ATOM 642 C CA . LEU A 1 87 ? 1.598 -1.583 11.509 1.00 94.50 87 LEU A CA 1
ATOM 643 C C . LEU A 1 87 ? 2.859 -2.437 11.680 1.00 94.50 87 LEU A C 1
ATOM 645 O O . LEU A 1 87 ? 3.953 -2.040 11.275 1.00 94.50 87 LEU A O 1
ATOM 649 N N . SER A 1 88 ? 2.700 -3.633 12.245 1.00 93.50 88 SER A N 1
ATOM 650 C CA . SER A 1 88 ? 3.795 -4.565 12.533 1.00 93.50 88 SER A CA 1
ATOM 651 C C . SER A 1 88 ? 3.551 -5.934 11.887 1.00 93.50 88 SER A C 1
ATOM 653 O O . SER A 1 88 ? 3.010 -6.849 12.521 1.00 93.50 88 SER A O 1
ATOM 655 N N . PRO A 1 89 ? 3.905 -6.092 10.597 1.00 92.69 89 PRO A N 1
ATOM 656 C CA . PRO A 1 89 ? 3.786 -7.371 9.918 1.00 92.69 89 PRO A CA 1
ATOM 657 C C . PRO A 1 89 ? 4.921 -8.341 10.267 1.00 92.69 89 PRO A C 1
ATOM 659 O O . PRO A 1 89 ? 6.101 -8.042 10.086 1.00 92.69 89 PRO A O 1
ATOM 662 N N . LEU A 1 90 ? 4.553 -9.541 10.714 1.00 88.50 90 LEU A N 1
ATOM 663 C CA . LEU A 1 90 ? 5.457 -10.624 11.092 1.00 88.50 90 LEU A CA 1
ATOM 664 C C . LEU A 1 90 ? 4.796 -11.979 10.811 1.00 88.50 90 LEU A C 1
ATOM 666 O O . LEU A 1 90 ? 3.633 -12.177 11.141 1.00 88.50 90 LEU A O 1
ATOM 670 N N . ASN A 1 91 ? 5.542 -12.932 10.240 1.00 88.31 91 ASN A N 1
ATOM 671 C CA . ASN A 1 91 ? 5.083 -14.315 10.028 1.00 88.31 91 ASN A CA 1
ATOM 672 C C . ASN A 1 91 ? 3.679 -14.415 9.398 1.00 88.31 91 ASN A C 1
ATOM 674 O O . ASN A 1 91 ? 2.799 -15.093 9.920 1.00 88.31 91 ASN A O 1
ATOM 678 N N . TYR A 1 92 ? 3.472 -13.721 8.278 1.00 92.56 92 TYR A N 1
ATOM 679 C CA . TYR A 1 92 ? 2.205 -13.677 7.537 1.00 92.56 92 TYR A CA 1
ATOM 680 C C . TYR A 1 92 ? 1.004 -13.154 8.339 1.00 92.56 92 TYR A C 1
ATOM 682 O O . TYR A 1 92 ? -0.144 -13.378 7.965 1.00 92.56 92 TYR A O 1
ATOM 690 N N . THR A 1 93 ? 1.264 -12.429 9.422 1.00 95.19 93 THR A N 1
ATOM 691 C CA . THR A 1 93 ? 0.254 -11.746 10.225 1.00 95.19 93 THR A CA 1
ATOM 692 C C . THR A 1 93 ? 0.616 -10.273 10.308 1.00 95.19 93 THR A C 1
ATOM 694 O O . THR A 1 93 ? 1.759 -9.924 10.598 1.00 95.19 93 THR A O 1
ATOM 697 N N . LEU A 1 94 ? -0.339 -9.395 10.032 1.00 96.94 94 LEU A N 1
ATOM 698 C CA . LEU A 1 94 ? -0.217 -7.967 10.266 1.00 96.94 94 LEU A CA 1
ATOM 699 C C . LEU A 1 94 ? -0.847 -7.635 11.614 1.00 96.94 94 LEU A C 1
ATOM 701 O O . LEU A 1 94 ? -2.068 -7.680 11.743 1.00 96.94 94 LEU A O 1
ATOM 705 N N . ASN A 1 95 ? -0.010 -7.274 12.585 1.00 95.94 95 ASN A N 1
ATOM 706 C CA . ASN A 1 95 ? -0.476 -6.725 13.852 1.00 95.94 95 ASN A CA 1
ATOM 707 C C . ASN A 1 95 ? -0.697 -5.222 13.696 1.00 95.94 95 ASN A C 1
ATOM 709 O O . ASN A 1 95 ? 0.189 -4.506 13.221 1.00 95.94 95 ASN A O 1
ATOM 713 N N . VAL A 1 96 ? -1.866 -4.760 14.113 1.00 96.69 96 VAL A N 1
ATOM 714 C CA . VAL A 1 96 ? -2.289 -3.364 14.076 1.00 96.69 96 VAL A CA 1
ATOM 715 C C . VAL A 1 96 ? -2.512 -2.903 15.506 1.00 96.69 96 VAL A C 1
ATOM 717 O O . VAL A 1 96 ? -3.221 -3.558 16.267 1.00 96.69 96 VAL A O 1
ATOM 720 N N . SER A 1 97 ? -1.918 -1.773 15.871 1.00 96.12 97 SER A N 1
ATOM 721 C CA . SER A 1 97 ? -2.215 -1.081 17.126 1.00 96.12 97 SER A CA 1
ATOM 722 C C . SER A 1 97 ? -2.817 0.281 16.818 1.00 96.12 97 SER A C 1
ATOM 724 O O . SER A 1 97 ? -2.185 1.088 16.131 1.00 96.12 97 SER A O 1
ATOM 726 N N . PHE A 1 98 ? -4.026 0.515 17.323 1.00 95.19 98 PHE A N 1
ATOM 727 C CA . PHE A 1 98 ? -4.739 1.783 17.207 1.00 95.19 98 PHE A CA 1
ATOM 728 C C . PHE A 1 98 ? -4.152 2.788 18.198 1.00 95.19 98 PHE A C 1
ATOM 730 O O . PHE A 1 98 ? -3.915 2.467 19.366 1.00 95.19 98 PHE A O 1
ATOM 737 N N . THR A 1 99 ? -3.902 4.010 17.740 1.00 93.31 99 THR A N 1
ATOM 738 C CA . THR A 1 99 ? -3.389 5.091 18.591 1.00 93.31 99 THR A CA 1
ATOM 739 C C . THR A 1 99 ? -4.522 5.706 19.404 1.00 93.31 99 THR A C 1
ATOM 741 O O . THR A 1 99 ? -4.311 6.133 20.543 1.00 93.31 99 THR A O 1
ATOM 744 N N . TYR A 1 100 ? -5.739 5.714 18.850 1.00 88.88 100 TYR A N 1
ATOM 745 C CA . TYR A 1 100 ? -6.923 6.269 19.496 1.00 88.88 100 TYR A CA 1
ATOM 746 C C . TYR A 1 100 ? -8.101 5.278 19.470 1.00 88.88 100 TYR A C 1
ATOM 748 O O . TYR A 1 100 ? -8.350 4.658 18.442 1.00 88.88 100 TYR A O 1
ATOM 756 N N . PRO A 1 101 ? -8.913 5.183 20.545 1.00 85.12 101 PRO A N 1
ATOM 757 C CA . PRO A 1 101 ? -10.031 4.228 20.615 1.00 85.12 101 PRO A CA 1
ATOM 758 C C . PRO A 1 101 ? -11.168 4.468 19.610 1.00 85.12 101 PRO A C 1
ATOM 760 O O . PRO A 1 101 ? -12.067 3.643 19.495 1.00 85.12 101 PRO A O 1
ATOM 763 N N . THR A 1 102 ? -11.195 5.635 18.962 1.00 88.50 102 THR A N 1
ATOM 764 C CA . THR A 1 102 ? -12.211 6.019 17.968 1.00 88.50 102 THR A CA 1
ATOM 765 C C . THR A 1 102 ? -11.795 5.686 16.540 1.00 88.50 102 THR A C 1
ATOM 767 O O . THR A 1 102 ? -12.485 6.078 15.602 1.00 88.50 102 THR A O 1
ATOM 770 N N . GLU A 1 103 ? -10.636 5.059 16.360 1.00 92.06 103 GLU A N 1
ATOM 771 C CA . GLU A 1 103 ? -10.164 4.638 15.051 1.00 92.06 103 GLU A CA 1
ATOM 772 C C . GLU A 1 103 ? -10.930 3.411 14.572 1.00 92.06 103 GLU A C 1
ATOM 774 O O . GLU A 1 103 ? -11.088 2.424 15.284 1.00 92.06 103 GLU A O 1
ATOM 779 N N . GLU A 1 104 ? -11.391 3.486 13.333 1.00 94.12 104 GLU A N 1
ATOM 780 C CA . GLU A 1 104 ? -12.088 2.415 12.643 1.00 94.12 104 GLU A CA 1
ATOM 781 C C . GLU A 1 104 ? -11.315 2.060 11.378 1.00 94.12 104 GLU A C 1
ATOM 783 O O . GLU A 1 104 ? -10.852 2.943 10.651 1.00 94.12 104 GLU A O 1
ATOM 788 N N . VAL A 1 105 ? -11.187 0.763 11.108 1.00 95.69 105 VAL A N 1
ATOM 789 C CA . VAL A 1 105 ? -10.625 0.254 9.858 1.00 95.69 105 VAL A CA 1
ATOM 790 C C . VAL A 1 105 ? -11.724 0.215 8.803 1.00 95.69 105 VAL A C 1
ATOM 792 O O . VAL A 1 105 ? -12.767 -0.388 9.025 1.00 95.69 105 VAL A O 1
ATOM 795 N N . LEU A 1 106 ? -11.474 0.829 7.648 1.00 96.00 106 LEU A N 1
ATOM 796 C CA . LEU A 1 106 ? -12.404 0.845 6.516 1.00 96.00 106 LEU A CA 1
ATOM 797 C C . LEU A 1 106 ? -12.018 -0.184 5.451 1.00 96.00 106 LEU A C 1
ATOM 799 O O . LEU A 1 106 ? -12.873 -0.882 4.922 1.00 96.00 106 LEU A O 1
ATOM 803 N N . MET A 1 107 ? -10.726 -0.293 5.138 1.00 96.62 107 MET A N 1
ATOM 804 C CA . MET A 1 107 ? -10.227 -1.220 4.123 1.00 96.62 107 MET A CA 1
ATOM 805 C C . MET A 1 107 ? -8.863 -1.768 4.522 1.00 96.62 107 MET A C 1
ATOM 807 O O . MET A 1 107 ? -8.010 -1.025 5.012 1.00 96.62 107 MET A O 1
ATOM 811 N N . THR A 1 108 ? -8.627 -3.052 4.241 1.00 97.38 108 THR A N 1
ATOM 812 C CA . THR A 1 108 ? -7.316 -3.688 4.410 1.00 97.38 108 THR A CA 1
ATOM 813 C C . THR A 1 108 ? -6.911 -4.437 3.144 1.00 97.38 108 THR A C 1
ATOM 815 O O . THR A 1 108 ? -7.642 -5.288 2.643 1.00 97.38 108 THR A O 1
ATOM 818 N N . GLN A 1 109 ? -5.751 -4.102 2.583 1.00 98.00 109 GLN A N 1
ATOM 819 C CA . GLN A 1 109 ? -5.282 -4.667 1.316 1.00 98.00 109 GLN A CA 1
ATOM 820 C C . GLN A 1 109 ? -3.779 -4.943 1.348 1.00 98.00 109 GLN A C 1
ATOM 822 O O . GLN A 1 109 ? -2.998 -4.157 1.882 1.00 98.00 109 GLN A O 1
ATOM 827 N N . ALA A 1 110 ? -3.365 -6.034 0.714 1.00 96.88 110 ALA A N 1
ATOM 828 C CA . ALA A 1 110 ? -1.977 -6.335 0.397 1.00 96.88 110 ALA A CA 1
ATOM 829 C C . ALA A 1 110 ? -1.757 -6.166 -1.110 1.00 96.88 110 ALA A C 1
ATOM 831 O O . ALA A 1 110 ? -2.388 -6.857 -1.906 1.00 96.88 110 ALA A O 1
ATOM 832 N N . PHE A 1 111 ? -0.854 -5.270 -1.504 1.00 95.69 111 PHE A N 1
ATOM 833 C CA . PHE A 1 111 ? -0.540 -4.958 -2.899 1.00 95.69 111 PHE A CA 1
ATOM 834 C C . PHE A 1 111 ? 0.800 -5.543 -3.321 1.00 95.69 111 PHE A C 1
ATOM 836 O O . PHE A 1 111 ? 1.767 -5.493 -2.561 1.00 95.69 111 PHE A O 1
ATOM 843 N N . THR A 1 112 ? 0.886 -6.015 -4.563 1.00 92.56 112 THR A N 1
ATOM 844 C CA . THR A 1 112 ? 2.128 -6.467 -5.206 1.00 92.56 112 THR A CA 1
ATOM 845 C C . THR A 1 112 ? 2.247 -5.901 -6.618 1.00 92.56 112 THR A C 1
ATOM 847 O O . THR A 1 112 ? 1.336 -5.244 -7.121 1.00 92.56 112 THR A O 1
ATOM 850 N N . TYR A 1 113 ? 3.343 -6.208 -7.318 1.00 86.62 113 TYR A N 1
ATOM 851 C CA . TYR A 1 113 ? 3.537 -5.782 -8.705 1.00 86.62 113 TYR A CA 1
ATOM 852 C C . TYR A 1 113 ? 2.394 -6.186 -9.659 1.00 86.62 113 TYR A C 1
ATOM 854 O O . TYR A 1 113 ? 2.201 -5.512 -10.663 1.00 86.62 113 TYR A O 1
ATOM 862 N N . GLY A 1 114 ? 1.627 -7.249 -9.403 1.00 85.44 114 GLY A N 1
ATOM 863 C CA . GLY A 1 114 ? 0.629 -7.731 -10.373 1.00 85.44 114 GLY A CA 1
ATOM 864 C C . GLY A 1 114 ? -0.769 -7.980 -9.832 1.00 85.44 114 GLY A C 1
ATOM 865 O O . GLY A 1 114 ? -1.653 -8.310 -10.616 1.00 85.44 114 GLY A O 1
ATOM 866 N N . TYR A 1 115 ? -0.961 -7.895 -8.522 1.00 88.81 115 TYR A N 1
ATOM 867 C CA . TYR A 1 115 ? -2.206 -8.286 -7.882 1.00 88.81 115 TYR A CA 1
ATOM 868 C C . TYR A 1 115 ? -2.341 -7.615 -6.517 1.00 88.81 115 TYR A C 1
ATOM 870 O O . TYR A 1 115 ? -1.350 -7.205 -5.904 1.00 88.81 115 TYR A O 1
ATOM 878 N N . ASN A 1 116 ? -3.575 -7.546 -6.032 1.00 94.44 116 ASN A N 1
ATOM 879 C CA . ASN A 1 116 ? -3.901 -7.135 -4.678 1.00 94.44 116 ASN A CA 1
ATOM 880 C C . ASN A 1 116 ? -4.878 -8.128 -4.042 1.00 94.44 116 ASN A C 1
ATOM 882 O O . ASN A 1 116 ? -5.629 -8.804 -4.747 1.00 94.44 116 ASN A O 1
ATOM 886 N N . PHE A 1 117 ? -4.859 -8.211 -2.715 1.00 94.56 117 PHE A N 1
ATOM 887 C CA . PHE A 1 117 ? -5.753 -9.075 -1.952 1.00 94.56 117 PHE A CA 1
ATOM 888 C C . PHE A 1 117 ? -6.264 -8.359 -0.719 1.00 94.56 117 PHE A C 1
ATOM 890 O O . PHE A 1 117 ? -5.484 -7.751 0.017 1.00 94.56 117 PHE A O 1
ATOM 897 N N . GLU A 1 118 ? -7.554 -8.516 -0.455 1.00 96.81 118 GLU A N 1
ATOM 898 C CA . GLU A 1 118 ? -8.123 -8.131 0.825 1.00 96.81 118 GLU A CA 1
ATOM 899 C C . GLU A 1 118 ? -7.532 -9.010 1.934 1.00 96.81 118 GLU A C 1
ATOM 901 O O . GLU A 1 118 ? -7.408 -10.230 1.775 1.00 96.81 118 GLU A O 1
ATOM 906 N N . MET A 1 119 ? -7.126 -8.394 3.044 1.00 96.88 119 MET A N 1
ATOM 907 C CA . MET A 1 119 ? -6.595 -9.139 4.183 1.00 96.88 119 MET A CA 1
ATOM 908 C C . MET A 1 119 ? -7.742 -9.564 5.101 1.00 96.88 119 MET A C 1
ATOM 910 O O . MET A 1 119 ? -8.634 -8.787 5.420 1.00 96.88 119 MET A O 1
ATOM 914 N N . THR A 1 120 ? -7.727 -10.818 5.548 1.00 96.56 120 THR A N 1
ATOM 915 C CA . THR A 1 120 ? -8.782 -11.341 6.428 1.00 96.56 120 THR A CA 1
ATOM 916 C C . THR A 1 120 ? -8.459 -11.021 7.880 1.00 96.56 120 THR A C 1
ATOM 918 O O . THR A 1 120 ? -7.382 -11.382 8.354 1.00 96.56 120 THR A O 1
ATOM 921 N N . GLN A 1 121 ? -9.385 -10.389 8.600 1.00 97.25 121 GLN A N 1
ATOM 922 C CA . GLN A 1 121 ? -9.232 -10.173 10.037 1.00 97.25 121 GLN A CA 1
ATOM 923 C C . GLN A 1 121 ? -9.252 -11.517 10.782 1.00 97.25 121 GLN A C 1
ATOM 925 O O . GLN A 1 121 ? -10.161 -12.327 10.609 1.00 97.25 121 GLN A O 1
ATOM 930 N N . ILE A 1 122 ? -8.236 -11.747 11.609 1.00 96.94 122 ILE A N 1
ATOM 931 C CA . ILE A 1 122 ? -8.097 -12.926 12.473 1.00 96.94 122 ILE A CA 1
ATOM 932 C C . ILE A 1 122 ? -8.721 -12.629 13.836 1.00 96.94 122 ILE A C 1
ATOM 934 O O . ILE A 1 122 ? -9.482 -13.433 14.374 1.00 96.94 122 ILE A O 1
ATOM 938 N N . SER A 1 123 ? -8.389 -11.465 14.391 1.00 95.38 123 SER A N 1
ATOM 939 C CA . SER A 1 123 ? -8.831 -11.009 15.703 1.00 95.38 123 SER A CA 1
ATOM 940 C C . SER A 1 123 ? -8.865 -9.477 15.744 1.00 95.38 123 SER A C 1
ATOM 942 O O . SER A 1 123 ? -8.295 -8.796 14.883 1.00 95.38 123 SER A O 1
ATOM 944 N N . GLY A 1 124 ? -9.569 -8.907 16.717 1.00 92.06 124 GLY A N 1
ATOM 945 C CA . GLY A 1 124 ? -9.475 -7.480 16.996 1.00 92.06 124 GLY A CA 1
ATOM 946 C C . GLY A 1 124 ? -10.450 -6.988 18.051 1.00 92.06 124 GLY A C 1
ATOM 947 O O . GLY A 1 124 ? -11.480 -7.607 18.322 1.00 92.06 124 GLY A O 1
ATOM 948 N N . ASP A 1 125 ? -10.088 -5.855 18.632 1.00 88.62 125 ASP A N 1
ATOM 949 C CA . ASP A 1 125 ? -10.850 -5.080 19.596 1.00 88.62 125 ASP A CA 1
ATOM 950 C C . ASP A 1 125 ? -10.698 -3.576 19.291 1.00 88.62 125 ASP A C 1
ATOM 952 O O . ASP A 1 125 ? -10.394 -3.180 18.167 1.00 88.62 125 ASP A O 1
ATOM 956 N N . ASN A 1 126 ? -10.959 -2.714 20.274 1.00 86.00 126 ASN A N 1
ATOM 957 C CA . ASN A 1 126 ? -10.876 -1.261 20.121 1.00 86.00 126 ASN A CA 1
ATOM 958 C C . ASN A 1 126 ? -9.451 -0.685 20.257 1.00 86.00 126 ASN A C 1
ATOM 960 O O . ASN A 1 126 ? -9.291 0.533 20.213 1.00 86.00 126 ASN A O 1
ATOM 964 N N . GLN A 1 127 ? -8.431 -1.519 20.475 1.00 90.62 127 GLN A N 1
ATOM 965 C CA . GLN A 1 127 ? -7.029 -1.110 20.643 1.00 90.62 127 GLN A CA 1
ATOM 966 C C . GLN A 1 127 ? -6.073 -1.849 19.706 1.00 90.62 127 GLN A C 1
ATOM 968 O O . GLN A 1 127 ? -5.030 -1.307 19.334 1.00 90.62 127 GLN A O 1
ATOM 973 N N . THR A 1 128 ? -6.429 -3.059 19.286 1.00 95.31 128 THR A N 1
ATOM 974 C CA . THR A 1 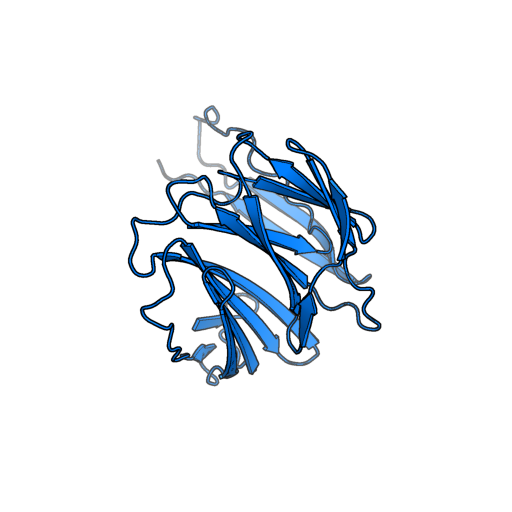128 ? -5.599 -3.900 18.431 1.00 95.31 128 THR A CA 1
ATOM 975 C C . THR A 1 128 ? -6.422 -4.678 17.415 1.00 95.31 128 THR A C 1
ATOM 977 O O . THR A 1 128 ? -7.595 -4.973 17.629 1.00 95.31 128 THR A O 1
ATOM 980 N N . ALA A 1 129 ? -5.799 -5.035 16.297 1.00 96.94 129 ALA A N 1
ATOM 981 C CA . ALA A 1 129 ? -6.361 -5.970 15.334 1.00 96.94 129 ALA A CA 1
ATOM 982 C C . ALA A 1 129 ? -5.254 -6.786 14.665 1.00 96.94 129 ALA A C 1
ATOM 984 O O . ALA A 1 129 ? -4.127 -6.320 14.503 1.00 96.94 129 ALA A O 1
ATOM 985 N N . GLU A 1 130 ? -5.590 -7.997 14.243 1.00 97.94 130 GLU A N 1
ATOM 986 C CA . GLU A 1 130 ? -4.687 -8.883 13.519 1.00 97.94 130 GLU A CA 1
ATOM 987 C C . GLU A 1 130 ? -5.304 -9.254 12.176 1.00 97.94 130 GLU A C 1
ATOM 989 O O . GLU A 1 130 ? -6.468 -9.655 12.106 1.00 97.94 130 GLU A O 1
ATOM 994 N N . TYR A 1 131 ? -4.512 -9.166 11.110 1.00 98.19 131 TYR A N 1
ATOM 995 C CA . TYR A 1 131 ? -4.935 -9.520 9.757 1.00 98.19 131 TYR A CA 1
ATOM 996 C C . TYR A 1 131 ? -4.012 -10.572 9.147 1.00 98.19 131 TYR A C 1
ATOM 998 O O . TYR A 1 131 ? -2.791 -10.510 9.290 1.00 98.19 131 TYR A O 1
ATOM 1006 N N . SER A 1 132 ? -4.588 -11.531 8.427 1.00 97.62 132 SER A N 1
ATOM 1007 C CA . SER A 1 132 ? -3.836 -12.543 7.691 1.00 97.62 132 SER A CA 1
ATOM 1008 C C . SER A 1 132 ? -3.267 -11.954 6.402 1.00 97.62 132 SER A C 1
ATOM 1010 O O . SER A 1 132 ? -4.004 -11.431 5.564 1.00 97.62 132 SER A O 1
ATOM 1012 N N . ILE A 1 133 ? -1.948 -12.061 6.237 1.00 95.75 133 ILE A N 1
ATOM 1013 C CA . ILE A 1 133 ? -1.237 -11.671 5.021 1.00 95.75 133 ILE A CA 1
ATOM 1014 C C . ILE A 1 133 ? -1.226 -12.875 4.058 1.00 95.75 133 ILE A C 1
ATOM 1016 O O . ILE A 1 133 ? -0.833 -13.977 4.460 1.00 95.75 133 ILE A O 1
ATOM 1020 N N . PRO A 1 134 ? -1.596 -12.693 2.777 1.00 92.50 134 PRO A N 1
ATOM 1021 C CA . PRO A 1 134 ? -1.581 -13.763 1.784 1.00 92.50 134 PRO A CA 1
ATOM 1022 C C . PRO A 1 134 ? -0.215 -14.442 1.639 1.00 92.50 134 PRO A C 1
ATOM 1024 O O . PRO A 1 134 ? 0.833 -13.798 1.660 1.00 92.50 134 PRO A O 1
ATOM 1027 N N . HIS A 1 135 ? -0.229 -15.757 1.424 1.00 89.75 135 HIS A N 1
ATOM 1028 C CA . HIS A 1 135 ? 0.972 -16.508 1.073 1.00 89.75 135 HIS A CA 1
ATOM 1029 C C . HIS A 1 135 ? 1.148 -16.501 -0.444 1.00 89.75 135 HIS A C 1
ATOM 1031 O O . HIS A 1 135 ? 0.333 -17.063 -1.177 1.00 89.75 135 HIS A O 1
ATOM 1037 N N . LEU A 1 136 ? 2.222 -15.872 -0.916 1.00 84.56 136 LEU A N 1
ATOM 1038 C CA . LEU A 1 136 ? 2.556 -15.833 -2.334 1.00 84.56 136 LEU A CA 1
ATOM 1039 C C . LEU A 1 136 ? 3.426 -17.031 -2.710 1.00 84.56 136 LEU A C 1
ATOM 1041 O O . LEU A 1 136 ? 4.314 -17.433 -1.960 1.00 84.56 136 LEU A O 1
ATOM 1045 N N . LEU A 1 137 ? 3.187 -17.587 -3.899 1.00 80.31 137 LEU A N 1
ATOM 1046 C CA . LEU A 1 137 ? 4.062 -18.612 -4.479 1.00 80.31 137 LEU A CA 1
ATOM 1047 C C . LEU A 1 137 ? 5.393 -18.018 -4.963 1.00 80.31 137 LEU A C 1
ATOM 1049 O O . LEU A 1 137 ? 6.389 -18.731 -5.076 1.00 80.31 137 LEU A O 1
ATOM 1053 N N . ASP A 1 138 ? 5.402 -16.720 -5.265 1.00 74.25 138 ASP A N 1
ATOM 1054 C CA . ASP A 1 138 ? 6.593 -15.961 -5.622 1.00 74.25 138 ASP A CA 1
ATOM 1055 C C . ASP A 1 138 ? 7.074 -15.107 -4.432 1.00 74.25 138 ASP A C 1
ATOM 1057 O O . ASP A 1 138 ? 6.318 -14.788 -3.521 1.00 74.25 138 ASP A O 1
ATOM 1061 N N . SER A 1 139 ? 8.359 -14.746 -4.405 1.00 69.00 139 SER A N 1
ATOM 1062 C CA . SER A 1 139 ? 8.937 -13.920 -3.330 1.00 69.00 139 SER A CA 1
ATOM 1063 C C . SER A 1 139 ? 8.760 -12.413 -3.581 1.00 69.00 139 SER A C 1
ATOM 1065 O O . SER A 1 139 ? 9.689 -11.635 -3.346 1.00 69.00 139 SER A O 1
ATOM 1067 N N . SER A 1 140 ? 7.623 -11.980 -4.135 1.00 75.31 140 SER A N 1
ATOM 1068 C CA . SER A 1 140 ? 7.396 -10.556 -4.405 1.00 75.31 140 SER A CA 1
ATOM 1069 C C . SER A 1 140 ? 7.221 -9.765 -3.107 1.00 75.31 140 SER A C 1
ATOM 1071 O O . SER A 1 140 ? 6.529 -10.225 -2.198 1.00 75.31 140 SER A O 1
ATOM 1073 N N . PRO A 1 141 ? 7.809 -8.557 -3.007 1.00 84.38 141 PRO A N 1
ATOM 1074 C CA . PRO A 1 141 ? 7.505 -7.666 -1.900 1.00 84.38 141 PRO A CA 1
ATOM 1075 C C . PRO A 1 141 ? 6.034 -7.250 -1.959 1.00 84.38 141 PRO A C 1
ATOM 1077 O O . PRO A 1 141 ? 5.478 -7.030 -3.040 1.00 84.38 141 PRO A O 1
ATOM 1080 N N . MET A 1 142 ? 5.438 -7.104 -0.784 1.00 91.94 142 MET A N 1
ATOM 1081 C CA . MET A 1 142 ? 4.079 -6.627 -0.598 1.00 91.94 142 MET A CA 1
ATOM 1082 C C . MET A 1 142 ? 4.080 -5.277 0.108 1.00 91.94 142 MET A C 1
ATOM 1084 O O . MET A 1 142 ? 4.898 -5.026 0.995 1.00 91.94 142 MET A O 1
ATOM 1088 N N . ILE A 1 143 ? 3.131 -4.427 -0.264 1.00 94.62 143 ILE A N 1
ATOM 1089 C CA . ILE A 1 143 ? 2.775 -3.229 0.492 1.00 94.62 143 ILE A CA 1
ATOM 1090 C C . ILE A 1 143 ? 1.411 -3.475 1.107 1.00 94.62 143 ILE A C 1
ATOM 1092 O O . ILE A 1 143 ? 0.417 -3.620 0.402 1.00 94.62 143 ILE A O 1
ATOM 1096 N N . LEU A 1 144 ? 1.394 -3.560 2.428 1.00 97.38 144 LEU A N 1
ATOM 1097 C CA . LEU A 1 144 ? 0.191 -3.707 3.226 1.00 97.38 144 LEU A CA 1
ATOM 1098 C C . LEU A 1 144 ? -0.347 -2.310 3.489 1.00 97.38 144 LEU A C 1
ATOM 1100 O O . LEU A 1 144 ? 0.398 -1.451 3.956 1.00 97.38 144 LEU A O 1
ATOM 1104 N N . VAL A 1 145 ? -1.612 -2.085 3.174 1.00 98.06 145 VAL A N 1
ATOM 1105 C CA . VAL A 1 145 ? -2.291 -0.804 3.341 1.00 98.06 145 VAL A CA 1
ATOM 1106 C C . VAL A 1 145 ? -3.524 -1.024 4.196 1.00 98.06 145 VAL A C 1
ATOM 1108 O O . VAL A 1 145 ? -4.319 -1.930 3.933 1.00 98.06 145 VAL A O 1
ATOM 1111 N N . LEU A 1 146 ? -3.694 -0.154 5.183 1.00 97.69 146 LEU A N 1
ATOM 1112 C CA . LEU A 1 146 ? -4.960 0.062 5.857 1.00 97.69 146 LEU A CA 1
ATOM 1113 C C . LEU A 1 146 ? -5.454 1.469 5.564 1.00 97.69 146 LEU A C 1
ATOM 1115 O O . LEU A 1 146 ? -4.683 2.426 5.606 1.00 97.69 146 LEU A O 1
ATOM 1119 N N . THR A 1 147 ? -6.749 1.602 5.322 1.00 97.56 147 THR A N 1
ATOM 1120 C CA . THR A 1 147 ? -7.431 2.890 5.426 1.00 97.56 147 THR A CA 1
ATOM 1121 C C . THR A 1 147 ? -8.365 2.865 6.617 1.00 97.56 147 THR A C 1
ATOM 1123 O O . THR A 1 147 ? -8.877 1.814 7.013 1.00 97.56 147 THR A O 1
ATOM 1126 N N . GLY A 1 148 ? -8.564 4.030 7.216 1.00 96.38 148 GLY A N 1
ATOM 1127 C CA . GLY A 1 148 ? -9.371 4.149 8.412 1.00 96.38 148 GLY A CA 1
ATOM 1128 C C . GLY A 1 148 ? -9.983 5.523 8.582 1.00 96.38 148 GLY A C 1
ATOM 1129 O O . GLY A 1 148 ? -9.681 6.463 7.846 1.00 96.38 148 GLY A O 1
ATOM 1130 N N . SER A 1 149 ? -10.863 5.627 9.566 1.00 94.75 149 SER A N 1
ATOM 1131 C CA . SER A 1 149 ? -11.484 6.871 10.005 1.00 94.75 149 SER A CA 1
ATOM 1132 C C . SER A 1 149 ? -11.205 7.073 11.483 1.00 94.75 149 SER A C 1
ATOM 1134 O O . SER A 1 149 ? -11.240 6.125 12.255 1.00 94.75 149 SER A O 1
ATOM 1136 N N . ASN A 1 150 ? -10.949 8.311 11.896 1.00 90.44 150 ASN A N 1
ATOM 1137 C CA . ASN A 1 150 ? -10.879 8.683 13.315 1.00 90.44 150 ASN A CA 1
ATOM 1138 C C . ASN A 1 150 ? -12.147 9.422 13.785 1.00 90.44 150 ASN A C 1
ATOM 1140 O O . ASN A 1 150 ? -12.112 10.175 14.757 1.00 90.44 150 ASN A O 1
ATOM 1144 N N . GLY A 1 151 ? -13.248 9.292 13.039 1.00 84.75 151 GLY A N 1
ATOM 1145 C CA . GLY A 1 151 ? -14.515 9.989 13.280 1.00 84.75 151 GLY A CA 1
ATOM 1146 C C . GLY A 1 151 ? -14.582 11.415 12.718 1.00 84.75 151 GLY A C 1
ATOM 1147 O O . GLY A 1 151 ? -15.675 11.951 12.568 1.00 84.75 151 GLY A O 1
ATOM 1148 N N . SER A 1 152 ? -13.446 12.029 12.367 1.00 85.50 152 SER A N 1
ATOM 1149 C CA . SER A 1 152 ? -13.396 13.374 11.758 1.00 85.50 152 SER A CA 1
ATOM 1150 C C . SER A 1 152 ? -12.746 13.396 10.374 1.00 85.50 152 SER A C 1
ATOM 1152 O O . SER A 1 152 ? -13.045 14.263 9.557 1.00 85.50 152 SER A O 1
ATOM 1154 N N . SER A 1 153 ? -11.831 12.469 10.107 1.00 89.81 153 SER A N 1
ATOM 1155 C CA . SER A 1 153 ? -11.031 12.427 8.886 1.00 89.81 153 SER A CA 1
ATOM 1156 C C . SER A 1 153 ? -10.701 10.993 8.499 1.00 89.81 153 SER A C 1
ATOM 1158 O O . SER A 1 153 ? -10.533 10.139 9.372 1.00 89.81 153 SER A O 1
ATOM 1160 N N . VAL A 1 154 ? -10.567 10.768 7.193 1.00 95.56 154 VAL A N 1
ATOM 1161 C CA . VAL A 1 154 ? -10.102 9.504 6.618 1.00 95.56 154 VAL A CA 1
ATOM 1162 C C . VAL A 1 154 ? -8.584 9.543 6.445 1.00 95.56 154 VAL A C 1
ATOM 1164 O O . VAL A 1 154 ? -8.018 10.515 5.929 1.00 95.56 154 VAL A O 1
ATOM 1167 N N . PHE A 1 155 ? -7.920 8.473 6.862 1.00 95.88 155 PHE A N 1
ATOM 1168 C CA . PHE A 1 155 ? -6.475 8.303 6.787 1.00 95.88 155 PHE A CA 1
ATOM 1169 C C . PHE A 1 155 ? -6.100 6.988 6.101 1.00 95.88 155 PHE A C 1
ATOM 1171 O O . PHE A 1 155 ? -6.937 6.107 5.902 1.00 95.88 155 PHE A O 1
ATOM 1178 N N . ALA A 1 156 ? -4.823 6.869 5.742 1.00 97.19 156 ALA A N 1
ATOM 1179 C CA . ALA A 1 156 ? -4.244 5.656 5.195 1.00 97.19 156 ALA A CA 1
ATOM 1180 C C . ALA A 1 156 ? -2.853 5.438 5.795 1.00 97.19 156 ALA A C 1
ATOM 1182 O O . ALA A 1 156 ? -2.060 6.375 5.863 1.00 97.19 156 ALA A O 1
ATOM 1183 N N . GLU A 1 157 ? -2.580 4.207 6.206 1.00 97.12 157 GLU A N 1
ATOM 1184 C CA . GLU A 1 157 ? -1.337 3.760 6.829 1.00 97.12 157 GLU A CA 1
ATOM 1185 C C . GLU A 1 157 ? -0.808 2.552 6.055 1.00 97.12 157 GLU A C 1
ATOM 1187 O O . GLU A 1 157 ? -1.583 1.762 5.506 1.00 97.12 157 GLU A O 1
ATOM 1192 N N . TRP A 1 158 ? 0.511 2.396 5.980 1.00 96.56 158 TRP A N 1
ATOM 1193 C CA . TRP A 1 158 ? 1.111 1.309 5.212 1.00 96.56 158 TRP A CA 1
ATOM 1194 C C . TRP A 1 158 ? 2.387 0.737 5.833 1.00 96.56 158 TRP A C 1
ATOM 1196 O O . TRP A 1 158 ? 3.108 1.402 6.580 1.00 96.56 158 TRP A O 1
ATOM 1206 N N . ALA A 1 159 ? 2.679 -0.517 5.492 1.00 94.19 159 ALA A N 1
ATOM 1207 C CA . ALA A 1 159 ? 3.909 -1.211 5.854 1.00 94.19 159 ALA A CA 1
ATOM 1208 C C . ALA A 1 159 ? 4.385 -2.117 4.711 1.00 94.19 159 ALA A C 1
ATOM 1210 O O . ALA A 1 159 ? 3.585 -2.665 3.956 1.00 94.19 159 ALA A O 1
ATOM 1211 N N . ALA A 1 160 ? 5.700 -2.298 4.590 1.00 91.19 160 ALA A N 1
ATOM 1212 C CA . ALA A 1 160 ? 6.276 -3.260 3.654 1.00 91.19 160 ALA A CA 1
ATOM 1213 C C . ALA A 1 160 ? 6.365 -4.660 4.280 1.00 91.19 160 ALA A C 1
ATOM 1215 O O . ALA A 1 160 ? 6.669 -4.797 5.468 1.00 91.19 160 ALA A O 1
ATOM 1216 N N . TYR A 1 161 ? 6.152 -5.697 3.468 1.00 88.88 161 TYR A N 1
ATOM 1217 C CA . TYR A 1 161 ? 6.295 -7.092 3.871 1.00 88.88 161 TYR A CA 1
ATOM 1218 C C . TYR A 1 161 ? 6.997 -7.947 2.791 1.00 88.88 161 TYR A C 1
ATOM 1220 O O . TYR A 1 161 ? 6.625 -7.860 1.622 1.00 88.88 161 TYR A O 1
ATOM 1228 N N . PRO A 1 162 ? 7.984 -8.798 3.143 1.00 82.56 162 PRO A N 1
ATOM 1229 C CA . PRO A 1 162 ? 8.582 -8.925 4.473 1.00 82.56 162 PRO A CA 1
ATOM 1230 C C . PRO A 1 162 ? 9.221 -7.605 4.915 1.00 82.56 162 PRO A C 1
ATOM 1232 O O . PRO A 1 162 ? 9.665 -6.820 4.075 1.00 82.56 162 PRO A O 1
ATOM 1235 N N . GLN A 1 163 ? 9.237 -7.343 6.226 1.00 65.69 163 GLN A N 1
ATOM 1236 C CA . GLN A 1 163 ? 9.907 -6.153 6.737 1.00 65.69 163 GLN A CA 1
ATOM 1237 C C . GLN A 1 163 ? 11.378 -6.217 6.328 1.00 65.69 163 GLN A C 1
ATOM 1239 O O . GLN A 1 163 ? 12.127 -7.103 6.745 1.00 65.69 163 GLN A O 1
ATOM 1244 N N . LEU A 1 164 ? 11.796 -5.279 5.483 1.00 57.22 164 LEU A N 1
ATOM 1245 C CA . LEU A 1 164 ? 13.211 -5.020 5.283 1.00 57.22 164 LEU A CA 1
ATOM 1246 C C . LEU A 1 164 ? 13.714 -4.391 6.590 1.00 57.22 164 LEU A C 1
ATOM 1248 O O . LEU A 1 164 ? 13.042 -3.491 7.094 1.00 57.22 164 LEU A O 1
ATOM 1252 N N . PRO A 1 165 ? 14.842 -4.830 7.175 1.00 39.88 165 PRO A N 1
ATOM 1253 C CA . PRO A 1 165 ? 15.340 -4.229 8.404 1.00 39.88 165 PRO A CA 1
ATOM 1254 C C . PRO A 1 165 ? 15.567 -2.726 8.205 1.00 39.88 165 PRO A C 1
ATOM 1256 O O . PRO A 1 165 ? 16.486 -2.317 7.495 1.00 39.88 165 PRO A O 1
ATOM 1259 N N . ILE A 1 166 ? 14.733 -1.903 8.840 1.00 37.09 166 ILE A N 1
ATOM 1260 C CA . ILE A 1 166 ? 14.944 -0.463 8.970 1.00 37.09 166 ILE A CA 1
ATOM 1261 C C . ILE A 1 166 ? 15.121 -0.190 10.459 1.00 37.09 166 ILE A C 1
ATOM 1263 O O . ILE A 1 166 ? 14.170 0.065 11.186 1.00 37.09 166 ILE A O 1
ATOM 1267 N N . ALA A 1 167 ? 16.366 -0.244 10.918 1.00 32.44 167 ALA A N 1
ATOM 1268 C CA . ALA A 1 167 ? 16.766 0.420 12.147 1.00 32.44 167 ALA A CA 1
ATOM 1269 C C . ALA A 1 167 ? 18.042 1.214 11.865 1.00 32.44 167 ALA A C 1
ATOM 1271 O O . ALA A 1 167 ? 19.142 0.716 12.064 1.00 32.44 167 ALA A O 1
ATOM 1272 N N . MET A 1 168 ? 17.887 2.444 11.370 1.00 31.45 168 MET A N 1
ATOM 1273 C CA . MET A 1 168 ? 18.814 3.547 11.641 1.00 31.45 168 MET A CA 1
ATOM 1274 C C . MET A 1 168 ? 18.039 4.863 11.565 1.00 31.45 168 MET A C 1
ATOM 1276 O O . MET A 1 168 ? 17.802 5.419 10.498 1.00 31.45 168 MET A O 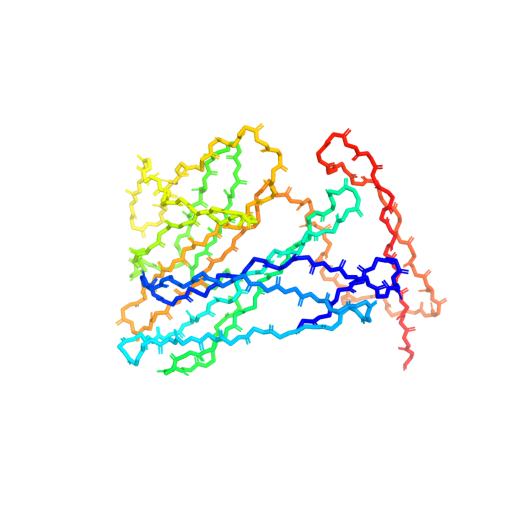1
ATOM 1280 N N . GLY A 1 169 ? 17.630 5.314 12.742 1.00 35.66 169 GLY A N 1
ATOM 1281 C CA . GLY A 1 169 ? 16.982 6.591 13.012 1.00 35.66 169 GLY A CA 1
ATOM 1282 C C . GLY A 1 169 ? 16.941 6.847 14.518 1.00 35.66 169 GLY A C 1
ATOM 1283 O O . GLY A 1 169 ? 15.989 7.432 15.012 1.00 35.66 169 GLY A O 1
ATOM 1284 N N . SER A 1 170 ? 17.930 6.342 15.268 1.00 30.39 170 SER A N 1
ATOM 1285 C CA . SER A 1 170 ? 18.203 6.859 16.604 1.00 30.39 170 SER A CA 1
ATOM 1286 C C . SER A 1 170 ? 18.858 8.224 16.428 1.00 30.39 170 SER A C 1
ATOM 1288 O O . SER A 1 170 ? 19.851 8.332 15.709 1.00 30.39 170 SER A O 1
ATOM 1290 N N . ASP A 1 171 ? 18.256 9.227 17.050 1.00 35.44 171 ASP A N 1
ATOM 1291 C CA . ASP A 1 171 ? 18.778 10.558 17.344 1.00 35.44 171 ASP A CA 1
ATOM 1292 C C . ASP A 1 171 ? 20.295 10.746 17.099 1.00 35.44 171 ASP A C 1
ATOM 1294 O O . ASP A 1 171 ? 21.135 10.117 17.744 1.00 35.44 171 ASP A O 1
ATOM 1298 N N . LEU A 1 172 ? 20.640 11.618 16.146 1.00 46.12 172 LEU A N 1
ATOM 1299 C CA . LEU A 1 172 ? 22.016 12.048 15.865 1.00 46.12 172 LEU A CA 1
ATOM 1300 C C . LEU A 1 172 ? 22.272 13.489 16.330 1.00 46.12 172 LEU A C 1
ATOM 1302 O O . LEU A 1 172 ? 23.224 14.128 15.870 1.00 46.12 172 LEU A O 1
ATOM 1306 N N . SER A 1 173 ? 21.461 14.021 17.248 1.00 38.31 173 SER A N 1
ATOM 1307 C CA . SER A 1 173 ? 21.751 15.303 17.888 1.00 38.31 173 SER A CA 1
ATOM 1308 C C . SER A 1 173 ? 22.890 15.139 18.909 1.00 38.31 173 SER A C 1
ATOM 1310 O O . SER A 1 173 ? 22.697 14.960 20.105 1.00 38.31 173 SER A O 1
ATOM 1312 N N . GLY A 1 174 ? 24.136 15.150 18.419 1.00 39.38 174 GLY A N 1
ATOM 1313 C CA . GLY A 1 174 ? 25.309 15.113 19.302 1.00 39.38 174 GLY A CA 1
ATOM 1314 C C . GLY A 1 174 ? 26.684 14.932 18.659 1.00 39.38 174 GLY A C 1
ATOM 1315 O O . GLY A 1 174 ? 27.685 15.176 19.326 1.00 39.38 174 GLY A O 1
ATOM 1316 N N . LEU A 1 175 ? 26.797 14.562 17.380 1.00 37.25 175 LEU A N 1
ATOM 1317 C CA . LEU A 1 175 ? 28.104 14.439 16.713 1.00 37.25 175 LEU A CA 1
ATOM 1318 C C . LEU A 1 175 ? 28.531 15.757 16.057 1.00 37.25 175 LEU A C 1
ATOM 1320 O O . LEU A 1 175 ? 28.765 15.845 14.855 1.00 37.25 175 LEU A O 1
ATOM 1324 N N . GLY A 1 176 ? 28.651 16.793 16.882 1.00 35.91 176 GLY A N 1
ATOM 1325 C CA . GLY A 1 176 ? 29.395 17.996 16.540 1.00 35.91 176 GLY A CA 1
ATOM 1326 C C . GLY A 1 176 ? 30.870 17.816 16.888 1.00 35.91 176 GLY A C 1
ATOM 1327 O O . GLY A 1 176 ? 31.241 18.044 18.033 1.00 35.91 176 GLY A O 1
ATOM 1328 N N . ALA A 1 177 ? 31.687 17.390 15.917 1.00 39.06 177 ALA A N 1
ATOM 1329 C CA . ALA A 1 177 ? 33.067 17.860 15.718 1.00 39.06 177 ALA A CA 1
ATOM 1330 C C . ALA A 1 177 ? 33.753 17.121 14.549 1.00 39.06 177 ALA A C 1
ATOM 1332 O O . ALA A 1 177 ? 34.037 15.926 14.634 1.00 39.06 177 ALA A O 1
ATOM 1333 N N . ALA A 1 178 ? 34.109 17.902 13.523 1.00 39.03 178 ALA A N 1
ATOM 1334 C CA . ALA A 1 178 ? 35.084 17.634 12.461 1.00 39.03 178 ALA A CA 1
ATOM 1335 C C . ALA A 1 178 ? 34.734 16.578 11.389 1.00 39.03 178 ALA A C 1
ATOM 1337 O O . ALA A 1 178 ? 34.648 15.383 11.659 1.00 39.03 178 ALA A O 1
ATOM 1338 N N . SER A 1 179 ? 34.637 17.062 10.139 1.00 51.38 179 SER A N 1
ATOM 1339 C CA . SER A 1 179 ? 34.875 16.371 8.856 1.00 51.38 179 SER A CA 1
ATOM 1340 C C . SER A 1 179 ? 35.135 14.861 8.959 1.00 51.38 179 SER A C 1
ATOM 1342 O O . SER A 1 179 ? 36.274 14.386 8.963 1.00 51.38 179 SER A O 1
ATOM 1344 N N . LYS A 1 180 ? 34.059 14.078 9.037 1.00 41.91 180 LYS A N 1
ATOM 1345 C CA . LYS A 1 180 ? 34.117 12.623 8.909 1.00 41.91 180 LYS A CA 1
ATOM 1346 C C . LYS A 1 180 ? 32.970 12.169 8.029 1.00 41.91 180 LYS A C 1
ATOM 1348 O O . LYS A 1 180 ? 31.813 12.201 8.435 1.00 41.91 180 LYS A O 1
ATOM 1353 N N . ILE A 1 181 ? 33.307 11.714 6.822 1.00 47.53 181 ILE A N 1
ATOM 1354 C CA . ILE A 1 181 ? 32.398 10.869 6.053 1.00 47.53 181 ILE A CA 1
ATOM 1355 C C . ILE A 1 181 ? 32.299 9.553 6.818 1.00 47.53 181 ILE A C 1
ATOM 1357 O O . ILE A 1 181 ? 33.254 8.775 6.840 1.00 47.53 181 ILE A O 1
ATOM 1361 N N . VAL A 1 182 ? 31.163 9.305 7.462 1.00 44.38 182 VAL A N 1
ATOM 1362 C CA . VAL A 1 182 ? 30.913 8.022 8.119 1.00 44.38 182 VAL A CA 1
ATOM 1363 C C . VAL A 1 182 ? 30.202 7.130 7.110 1.00 44.38 182 VAL A C 1
ATOM 1365 O O . VAL A 1 182 ? 29.085 7.412 6.679 1.00 44.38 182 VAL A O 1
ATOM 1368 N N . SER A 1 183 ? 30.888 6.074 6.677 1.00 42.31 183 SER A N 1
ATOM 1369 C CA . SER A 1 183 ? 30.351 5.088 5.742 1.00 42.31 183 SER A CA 1
ATOM 1370 C C . SER A 1 183 ? 29.990 3.820 6.500 1.00 42.31 183 SER A C 1
ATOM 1372 O O . SER A 1 183 ? 30.866 3.163 7.054 1.00 42.31 183 SER A O 1
ATOM 1374 N N . PHE A 1 184 ? 28.724 3.429 6.446 1.00 42.75 184 PHE A N 1
ATOM 1375 C CA . PHE A 1 184 ? 28.254 2.138 6.927 1.00 42.75 184 PHE A CA 1
ATOM 1376 C C . PHE A 1 184 ? 27.990 1.240 5.728 1.00 42.75 184 PHE A C 1
ATOM 1378 O O . PHE A 1 184 ? 27.254 1.609 4.818 1.00 42.75 184 PHE A O 1
ATOM 1385 N N . THR A 1 185 ? 28.614 0.068 5.696 1.00 45.78 185 THR A N 1
ATOM 1386 C CA . THR A 1 185 ? 28.316 -0.953 4.689 1.00 45.78 185 THR A CA 1
ATOM 1387 C C . THR A 1 185 ? 27.752 -2.162 5.397 1.00 45.78 185 THR A C 1
ATOM 1389 O O . THR A 1 185 ? 28.387 -2.687 6.306 1.00 45.78 185 THR A O 1
ATOM 1392 N N . PHE A 1 186 ? 26.580 -2.608 4.974 1.00 46.06 186 PHE A N 1
ATOM 1393 C CA . PHE A 1 186 ? 25.929 -3.790 5.509 1.00 46.06 186 PHE A CA 1
ATOM 1394 C C . PHE A 1 186 ? 25.425 -4.670 4.370 1.00 46.06 186 PHE A C 1
ATOM 1396 O O . PHE A 1 186 ? 25.183 -4.217 3.248 1.00 46.06 186 PHE A O 1
ATOM 1403 N N . ILE A 1 187 ? 25.332 -5.965 4.656 1.00 48.50 187 ILE A N 1
ATOM 1404 C CA . ILE A 1 187 ? 24.838 -6.959 3.714 1.00 48.50 187 ILE A CA 1
ATOM 1405 C C . ILE A 1 187 ? 23.383 -7.235 4.074 1.00 48.50 187 ILE A C 1
ATOM 1407 O O . ILE A 1 187 ? 23.101 -7.674 5.185 1.00 48.50 187 ILE A O 1
ATOM 1411 N N . VAL A 1 188 ? 22.470 -6.944 3.151 1.00 41.28 188 VAL A N 1
ATOM 1412 C CA . VAL A 1 188 ? 21.044 -7.240 3.307 1.00 41.28 188 VAL A CA 1
ATOM 1413 C C . VAL A 1 188 ? 20.699 -8.491 2.520 1.00 41.28 188 VAL A C 1
ATOM 1415 O O . VAL A 1 188 ? 21.130 -8.663 1.377 1.00 41.28 188 VAL A O 1
ATOM 1418 N N . THR A 1 189 ? 19.917 -9.364 3.140 1.00 38.41 189 THR A N 1
ATOM 1419 C CA . THR A 1 189 ? 19.354 -10.532 2.473 1.00 38.41 189 THR A CA 1
ATOM 1420 C C . THR A 1 189 ? 18.000 -10.134 1.925 1.00 38.41 189 THR A C 1
ATOM 1422 O O . THR A 1 189 ? 17.072 -9.875 2.686 1.00 38.41 189 THR A O 1
ATOM 1425 N N . VAL A 1 190 ? 17.889 -10.078 0.604 1.00 39.84 190 VAL A N 1
ATOM 1426 C CA . VAL A 1 190 ? 16.604 -9.880 -0.067 1.00 39.84 190 VAL A CA 1
ATOM 1427 C C . VAL A 1 190 ? 16.382 -11.111 -0.926 1.00 39.84 190 VAL A C 1
ATOM 1429 O O . VAL A 1 190 ? 17.173 -11.388 -1.826 1.00 39.84 190 VAL A O 1
ATOM 1432 N N . ASN A 1 191 ? 15.340 -11.880 -0.609 1.00 30.22 191 ASN A N 1
ATOM 1433 C CA . ASN A 1 191 ? 14.985 -13.120 -1.308 1.00 30.22 191 ASN A CA 1
ATOM 1434 C C . ASN A 1 191 ? 16.140 -14.131 -1.398 1.00 30.22 191 ASN A C 1
ATOM 1436 O O . ASN A 1 191 ? 16.510 -14.580 -2.482 1.00 30.22 191 ASN A O 1
ATOM 1440 N N . SER A 1 192 ? 16.732 -14.469 -0.248 1.00 34.72 192 SER A N 1
ATOM 1441 C CA . SER A 1 192 ? 17.815 -15.463 -0.113 1.00 34.72 192 SER A CA 1
ATOM 1442 C C . SER A 1 192 ? 19.108 -15.150 -0.882 1.00 34.72 192 SER A C 1
ATOM 1444 O O . SER A 1 192 ? 20.014 -15.979 -0.921 1.00 34.72 192 SER A O 1
ATOM 1446 N N . ALA A 1 193 ? 19.230 -13.948 -1.451 1.00 31.50 193 ALA A N 1
ATOM 1447 C CA . ALA A 1 193 ? 20.444 -13.444 -2.076 1.00 31.50 193 ALA A CA 1
ATOM 1448 C C . ALA A 1 193 ? 21.035 -12.294 -1.249 1.00 31.50 193 ALA A C 1
ATOM 1450 O O . ALA A 1 193 ? 20.311 -11.457 -0.703 1.00 31.50 193 ALA A O 1
ATOM 1451 N N . LEU A 1 194 ? 22.367 -12.269 -1.155 1.00 42.16 194 LEU A N 1
ATOM 1452 C CA . LEU A 1 194 ? 23.112 -11.293 -0.362 1.00 42.16 194 LEU A CA 1
ATOM 1453 C C . LEU A 1 194 ? 23.465 -10.066 -1.209 1.00 42.16 194 LEU A C 1
ATOM 1455 O O . LEU A 1 194 ? 24.162 -10.180 -2.218 1.00 42.16 194 LEU A O 1
ATOM 1459 N N . TYR A 1 195 ? 23.034 -8.884 -0.767 1.00 38.88 195 TYR A N 1
ATOM 1460 C CA . TYR A 1 195 ? 23.331 -7.604 -1.410 1.00 38.88 195 TYR A CA 1
ATOM 1461 C C . TYR A 1 195 ? 24.181 -6.725 -0.509 1.00 38.88 195 TYR A C 1
ATOM 1463 O O . TYR A 1 195 ? 23.897 -6.577 0.675 1.00 38.88 195 TYR A O 1
ATOM 1471 N N . ARG A 1 196 ? 25.192 -6.070 -1.085 1.00 40.97 196 ARG A N 1
ATOM 1472 C CA . ARG A 1 196 ? 26.004 -5.078 -0.377 1.00 40.97 196 ARG A CA 1
ATOM 1473 C C . ARG A 1 196 ? 25.358 -3.697 -0.490 1.00 40.97 196 ARG A C 1
ATOM 1475 O O . ARG A 1 196 ? 25.393 -3.093 -1.560 1.00 40.97 196 ARG A O 1
ATOM 1482 N N . CYS A 1 197 ? 24.820 -3.194 0.614 1.00 41.56 197 CYS A N 1
ATOM 1483 C CA . CYS A 1 197 ? 24.323 -1.830 0.747 1.00 41.56 197 CYS A CA 1
ATOM 1484 C C . CYS A 1 197 ? 25.375 -0.971 1.460 1.00 41.56 197 CYS A C 1
ATOM 1486 O O . CYS A 1 197 ? 25.878 -1.356 2.513 1.00 41.56 197 CYS A O 1
ATOM 1488 N N . THR A 1 198 ? 25.717 0.188 0.899 1.00 40.50 198 THR A N 1
ATOM 1489 C CA . THR A 1 198 ? 26.625 1.151 1.533 1.00 40.50 198 THR A CA 1
ATOM 1490 C C . THR A 1 198 ? 25.918 2.488 1.663 1.00 40.50 198 THR A C 1
ATOM 1492 O O . THR A 1 198 ? 25.578 3.106 0.659 1.00 40.50 198 THR A O 1
ATOM 1495 N N . ILE A 1 199 ? 25.757 2.952 2.896 1.00 47.53 199 ILE A N 1
ATOM 1496 C CA . ILE A 1 199 ? 25.232 4.271 3.231 1.00 47.53 199 ILE A CA 1
ATOM 1497 C C . ILE A 1 199 ? 26.399 5.147 3.684 1.00 47.53 199 ILE A C 1
ATOM 1499 O O . ILE A 1 199 ? 27.237 4.719 4.478 1.00 47.53 199 ILE A O 1
ATOM 1503 N N . LYS A 1 200 ? 26.478 6.371 3.162 1.00 41.72 200 LYS A N 1
ATOM 1504 C CA . LYS A 1 200 ? 27.501 7.356 3.524 1.00 41.72 200 LYS A CA 1
ATOM 1505 C C . LYS A 1 200 ? 26.833 8.621 4.022 1.00 41.72 200 LYS A C 1
ATOM 1507 O O . LYS A 1 200 ? 26.009 9.189 3.316 1.00 41.72 200 LYS A O 1
ATOM 1512 N N . PHE A 1 201 ? 27.245 9.069 5.198 1.00 44.81 201 PHE A N 1
ATOM 1513 C CA . PHE A 1 201 ? 26.867 10.360 5.750 1.00 44.81 201 PHE A CA 1
ATOM 1514 C C . PHE A 1 201 ? 28.040 11.318 5.590 1.00 44.81 201 PHE A C 1
ATOM 1516 O O . PHE A 1 201 ? 29.163 10.980 5.960 1.00 44.81 201 PHE A O 1
ATOM 1523 N N . ALA A 1 202 ? 27.782 12.499 5.038 1.00 40.94 202 ALA A N 1
ATOM 1524 C CA . ALA A 1 202 ? 28.724 13.607 5.007 1.00 40.94 202 ALA A CA 1
ATOM 1525 C C . ALA A 1 202 ? 28.016 14.818 5.620 1.00 40.94 202 ALA A C 1
ATOM 1527 O O . ALA A 1 202 ? 26.987 15.246 5.104 1.00 40.94 202 ALA A O 1
ATOM 1528 N N . GLY A 1 203 ? 28.528 15.327 6.740 1.00 36.78 203 GLY A N 1
ATOM 1529 C CA . GLY A 1 203 ? 28.100 16.618 7.276 1.00 36.78 203 GLY A CA 1
ATOM 1530 C C . GLY A 1 203 ? 28.867 17.738 6.578 1.00 36.78 203 GLY A C 1
ATOM 1531 O O . GLY A 1 203 ? 30.085 17.626 6.426 1.00 36.78 203 GLY A O 1
ATOM 1532 N N . ALA A 1 204 ? 28.164 18.780 6.142 1.00 36.53 204 ALA A N 1
ATOM 1533 C CA . ALA A 1 204 ? 28.767 20.066 5.802 1.00 36.53 204 ALA A CA 1
ATOM 1534 C C . ALA A 1 204 ? 28.667 20.991 7.027 1.00 36.53 204 ALA A C 1
ATOM 1536 O O . ALA A 1 204 ? 27.702 20.874 7.783 1.00 36.53 204 ALA A O 1
ATOM 1537 N N . GLU A 1 205 ? 29.688 21.828 7.228 1.00 36.47 205 GLU A N 1
ATOM 1538 C CA . GLU A 1 205 ? 29.737 22.864 8.276 1.00 36.47 205 GLU A CA 1
ATOM 1539 C C . GLU A 1 205 ? 28.611 23.897 8.148 1.00 36.47 205 GLU A C 1
ATOM 1541 O O . GLU A 1 205 ? 28.237 24.229 6.997 1.00 36.47 205 GLU A O 1
#